Protein AF-A0A923X3V0-F1 (afdb_monomer)

Mean predicted aligned error: 13.87 Å

Radius of gyration: 19.98 Å; Cα contacts (8 Å, |Δi|>4): 399; chains: 1; bounding box: 61×51×49 Å

pLDDT: mean 77.61, std 18.64, range [30.39, 98.75]

Solvent-accessible surface area (backbone atoms only — not comparable to full-atom values): 14339 Å² total; per-residue (Å²): 133,84,79,57,73,58,53,47,63,58,57,52,54,41,53,55,51,43,52,48,19,52,53,33,35,51,29,37,72,73,47,55,73,70,56,26,40,52,46,42,52,52,46,50,55,43,41,72,47,58,49,47,47,51,57,46,46,40,67,72,47,52,48,55,53,40,42,74,70,66,56,56,51,73,70,55,54,54,49,50,56,51,50,54,50,49,53,55,45,40,51,54,52,34,70,77,38,53,82,42,38,69,54,40,34,49,43,17,48,54,53,37,52,51,49,51,43,40,65,69,47,50,55,46,52,37,64,71,64,51,50,72,70,55,47,58,53,48,40,65,59,67,74,64,90,74,87,82,85,76,91,81,88,83,78,76,62,93,55,88,49,79,51,74,47,64,39,80,93,59,41,22,33,40,37,27,27,13,56,66,30,71,49,74,49,62,31,89,41,47,31,40,40,33,26,69,37,47,32,31,39,37,38,35,45,56,94,54,94,82,54,79,59,54,72,43,80,37,37,60,70,37,73,47,81,39,53,54,62,39,32,36,38,38,36,20,31,87,79,9,25,32,32,35,41,34,38,85,82,62,76,85,77,83,80,80,74,83,85,127

Secondary structure (DSSP, 8-state):
-PPPGGGHHHHHHHHHHHHHHHHHHHHHHH--HHHHHHHHHHHHHHIIIIIHHHHHHIIIIIHHHHHHTT---HHHHHHHHHHHHHHHHHHHHHHH-TT-HHHHHHHHHHHHHHHHHIIIIIHHHHHHH--HHHHHHHHHHTTS--PPP-----PPPSSSSEEEEEETTTTEEEEEE-TT-EEEEE-SS-EEEEEEEEEEEEEEE-SSTTSPPEEEEE-TT-EEEEPTT-EEEEEEEEEEEEEEEEESS-SPP-PPPPP-

Sequence (260 aa):
MRRIEALIPYSHDHQHALANAHRLRGAAADAGADELAQVVEQTLAFAAQKLAEHLHHEESILLPQLAALGVVTDDQVDRIAREHLALRTLHVRLAEQPGDRALAATFAAALHDHVRWEERELFQSWQERLTAEQREHIDALTEAPTPGASQVSCQAPVAPGTTGLALGELNATCVTLAPGATQGGSADRDVALVCIAGSGTLELTSTNDADGGSAAELAPGSTHLLAAHAARVVTAADAGLTLVTVHRRRSPMHLAAPST

Foldseek 3Di:
DDFQQLCVVLVVLLVVLLVLLVCLLVCLPDNDQVSLLVSLVVSLVCCQASVVQSLLCCVPPVVVLLVVVVQDDPVNVVVSLVLSVLLVLLSLVCVVPVSNSVSSNVNSVSSNVSSCCCVPPVSVSSVVPDDPVSSVVSSVRSPDDDDDDDDDDDDADPDADKDWDQPQSQSKIKIWGAAFDKDKDFAQAKKKKAWQDAWWKKWWDDPDPPDHIDIDIHDRGDIDIDGHRTIIMITGHRRITIIMIGDPDDDTDDDDDPDD

Structure (mmCIF, N/CA/C/O backbone):
data_AF-A0A923X3V0-F1
#
_entry.id   AF-A0A923X3V0-F1
#
loop_
_atom_site.group_PDB
_atom_site.id
_atom_site.type_symbol
_atom_site.label_atom_id
_atom_site.label_alt_id
_atom_site.label_comp_id
_atom_site.label_asym_id
_atom_site.label_entity_id
_atom_site.label_seq_id
_atom_site.pdbx_PDB_ins_code
_atom_site.Cartn_x
_atom_site.Cartn_y
_atom_site.Cartn_z
_atom_site.occupancy
_atom_site.B_iso_or_equiv
_atom_site.auth_seq_id
_atom_site.auth_comp_id
_atom_site.auth_asym_id
_atom_site.auth_atom_id
_atom_site.pdbx_PDB_model_num
ATOM 1 N N . MET A 1 1 ? 24.948 4.506 -4.815 1.00 56.66 1 MET A N 1
ATOM 2 C CA . MET A 1 1 ? 24.667 4.963 -6.194 1.00 56.66 1 MET A CA 1
ATOM 3 C C . MET A 1 1 ? 23.653 6.097 -6.105 1.00 56.66 1 MET A C 1
ATOM 5 O O . MET A 1 1 ? 22.820 6.034 -5.208 1.00 56.66 1 MET A O 1
ATOM 9 N N . ARG A 1 2 ? 23.750 7.152 -6.924 1.00 74.88 2 ARG A N 1
ATOM 10 C CA . ARG A 1 2 ? 22.754 8.241 -6.923 1.00 74.88 2 ARG A CA 1
ATOM 11 C C . ARG A 1 2 ? 21.470 7.739 -7.596 1.00 74.88 2 ARG A C 1
ATOM 13 O O . ARG A 1 2 ? 21.575 7.001 -8.572 1.00 74.88 2 ARG A O 1
ATOM 20 N N . ARG A 1 3 ? 20.304 8.096 -7.048 1.00 84.56 3 ARG A N 1
ATOM 21 C CA . ARG A 1 3 ? 18.997 7.750 -7.624 1.00 84.56 3 ARG A CA 1
ATOM 22 C C . ARG A 1 3 ? 18.850 8.410 -9.011 1.00 84.56 3 ARG A C 1
ATOM 24 O O . ARG A 1 3 ? 19.292 9.550 -9.151 1.00 84.56 3 ARG A O 1
ATOM 31 N N . ILE A 1 4 ? 18.290 7.712 -10.005 1.00 86.75 4 ILE A N 1
ATOM 32 C CA . ILE A 1 4 ? 17.903 8.305 -11.304 1.00 86.75 4 ILE A CA 1
ATOM 33 C C . ILE A 1 4 ? 16.790 9.334 -11.094 1.00 86.75 4 ILE A C 1
ATOM 35 O O . ILE A 1 4 ? 16.023 9.200 -10.138 1.00 86.75 4 ILE A O 1
ATOM 39 N N . GLU A 1 5 ? 16.715 10.356 -11.944 1.00 87.62 5 GLU A N 1
ATOM 40 C CA . GLU A 1 5 ? 15.902 11.546 -11.670 1.00 87.62 5 GLU A CA 1
ATOM 41 C C . GLU A 1 5 ? 14.411 11.219 -11.547 1.00 87.62 5 GLU A C 1
ATOM 43 O O . GLU A 1 5 ? 13.782 11.652 -10.580 1.00 87.62 5 GLU A O 1
ATOM 48 N N . ALA A 1 6 ? 13.892 10.335 -12.398 1.00 86.44 6 ALA A N 1
ATOM 49 C CA . ALA A 1 6 ? 12.508 9.871 -12.373 1.00 86.44 6 ALA A CA 1
ATOM 50 C C . ALA A 1 6 ? 12.074 9.231 -11.047 1.00 86.44 6 ALA A C 1
ATOM 52 O O . ALA A 1 6 ? 10.898 9.277 -10.700 1.00 86.44 6 ALA A O 1
ATOM 53 N N . LEU A 1 7 ? 13.000 8.627 -10.293 1.00 91.25 7 LEU A N 1
ATOM 54 C CA . LEU A 1 7 ? 12.686 7.955 -9.026 1.00 91.25 7 LEU A CA 1
ATOM 55 C C . LEU A 1 7 ? 12.866 8.870 -7.804 1.00 91.25 7 LEU A C 1
ATOM 57 O O . LEU A 1 7 ? 12.466 8.503 -6.701 1.00 91.25 7 LEU A O 1
ATOM 61 N N . ILE A 1 8 ? 13.464 10.057 -7.968 1.00 91.94 8 ILE A N 1
ATOM 62 C CA . ILE A 1 8 ? 13.680 11.006 -6.864 1.00 91.94 8 ILE A CA 1
ATOM 63 C C . ILE A 1 8 ? 12.355 11.473 -6.233 1.00 91.94 8 ILE A C 1
ATOM 65 O O . ILE A 1 8 ? 12.285 11.460 -5.002 1.00 91.94 8 ILE A O 1
ATOM 69 N N . PRO A 1 9 ? 11.304 11.846 -6.997 1.00 91.12 9 PRO A N 1
ATOM 70 C CA . PRO A 1 9 ? 10.018 12.239 -6.417 1.00 91.12 9 PRO A CA 1
ATOM 71 C C . PRO A 1 9 ? 9.402 11.138 -5.543 1.00 91.12 9 PRO A C 1
ATOM 73 O O . PRO A 1 9 ? 9.041 11.405 -4.400 1.00 91.12 9 PRO A O 1
ATOM 76 N N . TYR A 1 10 ? 9.403 9.890 -6.023 1.00 93.56 10 TYR A N 1
ATOM 77 C CA . TYR A 1 10 ? 8.915 8.728 -5.270 1.00 93.56 10 TYR A CA 1
ATOM 78 C C . TYR A 1 10 ? 9.712 8.526 -3.975 1.00 93.56 10 TYR A C 1
ATOM 80 O O . TYR A 1 10 ? 9.139 8.384 -2.897 1.00 93.56 10 TYR A O 1
ATOM 88 N N . SER A 1 11 ? 11.045 8.638 -4.040 1.00 94.50 11 SER A N 1
ATOM 89 C CA . SER A 1 11 ? 11.893 8.584 -2.845 1.00 94.50 11 SER A CA 1
ATOM 90 C C . SER A 1 11 ? 11.634 9.725 -1.847 1.00 94.50 11 SER A C 1
ATOM 92 O O . SER A 1 11 ? 11.862 9.538 -0.649 1.00 94.50 11 SER A O 1
ATOM 94 N N . HIS A 1 12 ? 11.170 10.902 -2.280 1.00 93.88 12 HIS A N 1
ATOM 95 C CA . HIS A 1 12 ? 10.747 11.965 -1.360 1.00 93.88 12 HIS A CA 1
ATOM 96 C C . HIS A 1 12 ? 9.424 11.617 -0.666 1.00 93.88 12 HIS A C 1
ATOM 98 O O . HIS A 1 12 ? 9.335 11.726 0.561 1.00 93.88 12 HIS A O 1
ATOM 104 N N . ASP A 1 13 ? 8.432 11.122 -1.405 1.00 93.69 13 ASP A N 1
ATOM 105 C CA . ASP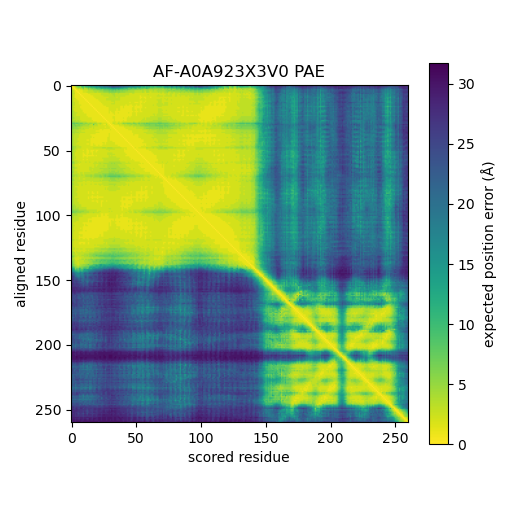 A 1 13 ? 7.164 10.657 -0.828 1.00 93.69 13 ASP A CA 1
ATOM 106 C C . ASP A 1 13 ? 7.389 9.528 0.191 1.00 93.69 13 ASP A C 1
ATOM 108 O O . ASP A 1 13 ? 6.816 9.533 1.288 1.00 93.69 13 ASP A O 1
ATOM 112 N N . HIS A 1 14 ? 8.327 8.624 -0.097 1.00 97.50 14 HIS A N 1
ATOM 113 C CA . HIS A 1 14 ? 8.761 7.559 0.807 1.00 97.50 14 HIS A CA 1
ATOM 114 C C . HIS A 1 14 ? 9.295 8.063 2.148 1.00 97.50 14 HIS A C 1
ATOM 116 O O . HIS A 1 14 ? 9.053 7.444 3.188 1.00 97.50 14 HIS A O 1
ATOM 122 N N . GLN A 1 15 ? 9.989 9.203 2.177 1.00 96.62 15 GLN A N 1
ATOM 123 C CA . GLN A 1 15 ? 10.446 9.790 3.440 1.00 96.62 15 GLN A CA 1
ATOM 124 C C . GLN A 1 15 ? 9.259 10.217 4.310 1.00 96.62 15 GLN A C 1
ATOM 126 O O . GLN A 1 15 ? 9.256 9.963 5.520 1.00 96.62 15 GLN A O 1
ATOM 131 N N . HIS A 1 16 ? 8.224 10.801 3.703 1.00 96.19 16 HIS A N 1
ATOM 132 C CA . HIS A 1 16 ? 6.994 11.165 4.403 1.00 96.19 16 HIS A CA 1
ATOM 133 C C . HIS A 1 16 ? 6.213 9.932 4.873 1.00 96.19 16 HIS A C 1
ATOM 135 O O . HIS A 1 16 ? 5.732 9.908 6.012 1.00 96.19 16 HIS A O 1
ATOM 141 N N . ALA A 1 17 ? 6.132 8.887 4.049 1.00 97.69 17 ALA A N 1
ATOM 142 C CA . ALA A 1 17 ? 5.496 7.624 4.413 1.00 97.69 17 ALA A CA 1
ATOM 143 C C . ALA A 1 17 ? 6.194 6.948 5.607 1.00 97.69 17 ALA A C 1
ATOM 145 O O . ALA A 1 17 ? 5.536 6.581 6.583 1.00 97.69 17 ALA A O 1
ATOM 146 N N . LEU A 1 18 ? 7.531 6.866 5.598 1.00 98.62 18 LEU A N 1
ATOM 147 C CA . LEU A 1 18 ? 8.312 6.304 6.707 1.00 98.62 18 LEU A CA 1
ATOM 148 C C . LEU A 1 18 ? 8.159 7.111 8.001 1.00 98.62 18 LEU A C 1
ATOM 150 O O . LEU A 1 18 ? 8.076 6.521 9.081 1.00 98.62 18 LEU A O 1
ATOM 154 N N . ALA A 1 19 ? 8.101 8.442 7.913 1.00 98.31 19 ALA A N 1
ATOM 155 C CA . ALA A 1 19 ? 7.869 9.293 9.077 1.00 98.31 19 ALA A CA 1
ATOM 156 C C . ALA A 1 19 ? 6.486 9.034 9.702 1.00 98.31 19 ALA A C 1
ATOM 158 O O . ALA A 1 19 ? 6.382 8.893 10.923 1.00 98.31 19 ALA A O 1
ATOM 159 N N . ASN A 1 20 ? 5.435 8.911 8.883 1.00 98.25 20 ASN A N 1
ATOM 160 C CA . ASN A 1 20 ? 4.091 8.566 9.358 1.00 98.25 20 ASN A CA 1
ATOM 161 C C . ASN A 1 20 ? 4.044 7.159 9.967 1.00 98.25 20 ASN A C 1
ATOM 163 O O . ASN A 1 20 ? 3.549 6.997 11.082 1.00 98.25 20 ASN A O 1
ATOM 167 N N . ALA A 1 21 ? 4.633 6.162 9.299 1.00 98.56 21 ALA A N 1
ATOM 168 C CA . ALA A 1 21 ? 4.724 4.798 9.817 1.00 98.56 21 ALA A CA 1
ATOM 169 C C . ALA A 1 21 ? 5.433 4.747 11.182 1.00 98.56 21 ALA A C 1
ATOM 171 O O . ALA A 1 21 ? 4.970 4.079 12.106 1.00 98.56 21 ALA A O 1
ATOM 172 N N . HIS A 1 22 ? 6.533 5.488 11.347 1.00 98.50 22 HIS A N 1
ATOM 173 C CA . HIS A 1 22 ? 7.258 5.547 12.616 1.00 98.50 22 HIS A CA 1
ATOM 174 C C . HIS A 1 22 ? 6.415 6.163 13.741 1.00 98.50 22 HIS A C 1
ATOM 176 O O . HIS A 1 22 ? 6.329 5.587 14.827 1.00 98.50 22 HIS A O 1
ATOM 182 N N . ARG A 1 23 ? 5.753 7.296 13.470 1.00 98.50 23 ARG A N 1
ATOM 183 C CA . ARG A 1 23 ? 4.877 7.974 14.439 1.00 98.50 23 ARG A CA 1
ATOM 184 C C . ARG A 1 23 ? 3.706 7.089 14.858 1.00 98.50 23 ARG A C 1
ATOM 186 O O . ARG A 1 23 ? 3.468 6.935 16.053 1.00 98.50 23 ARG A O 1
ATOM 193 N N . LEU A 1 24 ? 3.024 6.467 13.895 1.00 98.69 24 LEU A N 1
ATOM 194 C CA . LEU A 1 24 ? 1.900 5.573 14.170 1.00 98.69 24 LEU A CA 1
ATOM 195 C C . LEU A 1 24 ? 2.337 4.345 14.975 1.00 98.69 24 LEU A C 1
ATOM 197 O O . LEU A 1 24 ? 1.662 3.979 15.934 1.00 98.69 24 LEU A O 1
ATOM 201 N N . ARG A 1 25 ? 3.489 3.743 14.644 1.00 98.38 25 ARG A N 1
ATOM 202 C CA . ARG A 1 25 ? 4.039 2.611 15.407 1.00 98.38 25 ARG A CA 1
ATOM 203 C C . ARG A 1 25 ? 4.319 2.990 16.863 1.00 98.38 25 ARG A C 1
ATOM 205 O O . ARG A 1 25 ? 3.979 2.218 17.754 1.00 98.38 25 ARG A O 1
ATOM 212 N N . GLY A 1 26 ? 4.923 4.156 17.101 1.00 98.19 26 GLY A N 1
ATOM 213 C CA . GLY A 1 26 ? 5.185 4.651 18.456 1.00 98.19 26 GLY A CA 1
ATOM 214 C C . GLY A 1 26 ? 3.896 4.877 19.248 1.00 98.19 26 GLY A C 1
ATOM 215 O O . GLY A 1 26 ? 3.775 4.407 20.378 1.00 98.19 26 GLY A O 1
ATOM 216 N N . ALA A 1 27 ? 2.899 5.514 18.628 1.00 98.25 27 ALA A N 1
ATOM 217 C CA . ALA A 1 27 ? 1.613 5.758 19.272 1.00 98.25 27 ALA A CA 1
ATOM 218 C C . ALA A 1 27 ? 0.853 4.459 19.589 1.00 98.25 27 ALA A C 1
ATOM 220 O O . ALA A 1 27 ? 0.303 4.301 20.680 1.00 98.25 27 ALA A O 1
ATOM 221 N N . ALA A 1 28 ? 0.864 3.497 18.663 1.00 98.06 28 ALA A N 1
ATOM 222 C CA . ALA A 1 28 ? 0.236 2.195 18.862 1.00 98.06 28 ALA A CA 1
ATOM 223 C C . ALA A 1 28 ? 0.839 1.430 20.052 1.00 98.06 28 ALA A C 1
ATOM 225 O O . ALA A 1 28 ? 0.088 0.792 20.792 1.00 98.06 28 ALA A O 1
ATOM 226 N N . ALA A 1 29 ? 2.158 1.534 20.256 1.00 97.75 29 ALA A N 1
ATOM 227 C CA . ALA A 1 29 ? 2.863 0.867 21.346 1.00 97.75 29 ALA A CA 1
ATOM 228 C C . ALA A 1 29 ? 2.496 1.444 22.722 1.00 97.75 29 ALA A C 1
ATOM 230 O O . ALA A 1 29 ? 1.972 0.711 23.556 1.00 97.75 29 ALA A O 1
ATOM 231 N N . ASP A 1 30 ? 2.713 2.748 22.930 1.00 95.44 30 ASP A N 1
ATOM 232 C CA . ASP A 1 30 ? 2.796 3.297 24.295 1.00 95.44 30 ASP A CA 1
ATOM 233 C C . ASP A 1 30 ? 1.980 4.582 24.539 1.00 95.44 30 ASP A C 1
ATOM 235 O O . ASP A 1 30 ? 1.871 5.022 25.684 1.00 95.44 30 ASP A O 1
ATOM 239 N N . ALA A 1 31 ? 1.389 5.205 23.510 1.00 95.38 31 ALA A N 1
ATOM 240 C CA . ALA A 1 31 ? 0.667 6.473 23.691 1.00 95.38 31 ALA A CA 1
ATOM 241 C C . ALA A 1 31 ? -0.626 6.315 24.504 1.00 95.38 31 ALA A C 1
ATOM 243 O O . ALA A 1 31 ? -1.212 5.235 24.554 1.00 95.38 31 ALA A O 1
ATOM 244 N N . GLY A 1 32 ? -1.134 7.409 25.079 1.00 96.81 32 GLY A N 1
ATOM 245 C CA . GLY A 1 32 ? -2.488 7.458 25.650 1.00 96.81 32 GLY A CA 1
ATOM 246 C C . GLY A 1 32 ? -3.588 7.297 24.587 1.00 96.81 32 GLY A C 1
ATOM 247 O O . GLY A 1 32 ? -3.316 7.341 23.391 1.00 96.81 32 GLY A O 1
ATOM 248 N N . ALA A 1 33 ? -4.846 7.108 25.004 1.00 95.50 33 ALA A N 1
ATOM 249 C CA . ALA A 1 33 ? -5.967 6.931 24.069 1.00 95.50 33 ALA A CA 1
ATOM 250 C C . ALA A 1 33 ? -6.195 8.162 23.169 1.00 95.50 33 ALA A C 1
ATOM 252 O O . ALA A 1 33 ? -6.340 8.009 21.959 1.00 95.50 33 ALA A O 1
ATOM 253 N N . ASP A 1 34 ? -6.155 9.368 23.744 1.00 95.56 34 ASP A N 1
ATOM 254 C CA . ASP A 1 34 ? -6.360 10.619 23.001 1.00 95.56 34 ASP A CA 1
ATOM 255 C C . ASP A 1 34 ? -5.225 10.881 21.998 1.00 95.56 34 ASP A C 1
ATOM 257 O O . ASP A 1 34 ? -5.465 11.261 20.853 1.00 95.56 34 ASP A O 1
ATOM 261 N N . GLU A 1 35 ? -3.980 10.619 22.404 1.00 97.25 35 GLU A N 1
ATOM 262 C CA . GLU A 1 35 ? -2.809 10.752 21.533 1.00 97.25 35 GLU A CA 1
ATOM 263 C C . GLU A 1 35 ? -2.838 9.721 20.395 1.00 97.25 35 GLU A C 1
ATOM 265 O O . GLU A 1 35 ? -2.580 10.074 19.243 1.00 97.25 35 GLU A O 1
ATOM 270 N N . LEU A 1 36 ? -3.209 8.466 20.681 1.00 97.81 36 LEU A N 1
ATOM 271 C CA . LEU A 1 36 ? -3.397 7.448 19.647 1.00 97.81 36 LEU A CA 1
ATOM 272 C C . LEU A 1 36 ? -4.447 7.891 18.626 1.00 97.81 36 LEU A C 1
ATOM 274 O O . LEU A 1 36 ? -4.178 7.835 17.428 1.00 97.81 36 LEU A O 1
ATOM 278 N N . ALA A 1 37 ? -5.611 8.354 19.090 1.00 96.19 37 ALA A N 1
ATOM 279 C CA . ALA A 1 37 ? -6.686 8.809 18.214 1.00 96.19 37 ALA A CA 1
ATOM 280 C C . ALA A 1 37 ? -6.217 9.950 17.298 1.00 96.19 37 ALA A C 1
ATOM 282 O O . ALA A 1 37 ? -6.444 9.901 16.089 1.00 96.19 37 ALA A O 1
ATOM 283 N N . GLN A 1 38 ? -5.481 10.922 17.844 1.00 97.56 38 GLN A N 1
ATOM 284 C CA . GLN A 1 38 ? -4.925 12.031 17.071 1.00 97.56 38 GLN A CA 1
ATOM 285 C C . GLN A 1 38 ? -3.906 11.562 16.016 1.00 97.56 38 GLN A C 1
ATOM 287 O O . GLN A 1 38 ? -3.916 12.036 14.878 1.00 97.56 38 GLN A O 1
ATOM 292 N N . VAL A 1 39 ? -3.007 10.640 16.370 1.00 98.50 39 VAL A N 1
ATOM 293 C CA . VAL A 1 39 ? -2.000 10.115 15.432 1.00 98.50 39 VAL A CA 1
ATOM 294 C C . VAL A 1 39 ? -2.649 9.258 14.344 1.00 98.50 39 VAL A C 1
ATOM 296 O O . VAL A 1 39 ? -2.237 9.336 13.182 1.00 98.50 39 VAL A O 1
ATOM 299 N N . VAL A 1 40 ? -3.675 8.476 14.684 1.00 98.31 40 VAL A N 1
ATOM 300 C CA . VAL A 1 40 ? -4.460 7.704 13.713 1.00 98.31 40 VAL A CA 1
ATOM 301 C C . VAL A 1 40 ? -5.177 8.638 12.744 1.00 98.31 40 VAL A C 1
ATOM 303 O O . VAL A 1 40 ? -5.019 8.465 11.539 1.00 98.31 40 VAL A O 1
ATOM 306 N N . GLU A 1 41 ? -5.870 9.670 13.229 1.00 96.81 41 GLU A N 1
ATOM 307 C CA . GLU A 1 41 ? -6.546 10.664 12.382 1.00 96.81 41 GLU A CA 1
ATOM 308 C C . GLU A 1 41 ? -5.576 11.307 11.378 1.00 96.81 41 GLU A C 1
ATOM 310 O O . GLU A 1 41 ? -5.830 11.327 10.173 1.00 96.81 41 GLU A O 1
ATOM 315 N N . GLN A 1 42 ? -4.414 11.764 11.854 1.00 97.50 42 GLN A N 1
ATOM 316 C CA . GLN A 1 42 ? -3.386 12.359 10.996 1.00 97.50 42 GLN A CA 1
ATOM 317 C C . GLN A 1 42 ? -2.831 11.363 9.974 1.00 97.50 42 GLN A C 1
ATOM 319 O O . GLN A 1 42 ? -2.581 11.732 8.824 1.00 97.50 42 GLN A O 1
ATOM 324 N N . THR A 1 43 ? -2.654 10.102 10.371 1.00 97.75 43 THR A N 1
ATOM 325 C CA . THR A 1 43 ? -2.173 9.055 9.464 1.00 97.75 43 THR A CA 1
ATOM 326 C C . THR A 1 43 ? -3.211 8.727 8.396 1.00 97.75 43 THR A C 1
ATOM 328 O O . THR A 1 43 ? -2.852 8.573 7.231 1.00 97.75 43 THR A O 1
ATOM 331 N N . LEU A 1 44 ? -4.495 8.666 8.756 1.00 91.38 44 LEU A N 1
ATOM 332 C CA . LEU A 1 44 ? -5.588 8.455 7.809 1.00 91.38 44 LEU A CA 1
ATOM 333 C C . LEU A 1 44 ? -5.704 9.627 6.829 1.00 91.38 44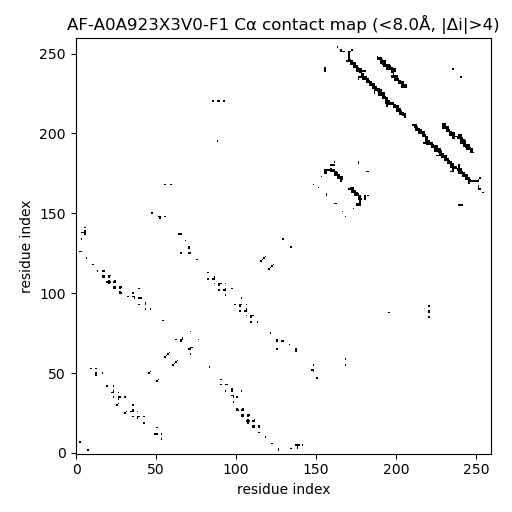 LEU A C 1
ATOM 335 O O . LEU A 1 44 ? -5.850 9.387 5.634 1.00 91.38 44 LEU A O 1
ATOM 339 N N . ALA A 1 45 ? -5.560 10.870 7.295 1.00 89.50 45 ALA A N 1
ATOM 340 C CA . ALA A 1 45 ? -5.550 12.050 6.429 1.00 89.50 45 ALA A CA 1
ATOM 341 C C . ALA A 1 45 ? -4.368 12.036 5.441 1.00 89.50 45 ALA A C 1
ATOM 343 O O . ALA A 1 45 ? -4.555 12.260 4.244 1.00 89.50 45 ALA A O 1
ATOM 344 N N . PHE A 1 46 ? -3.161 11.707 5.918 1.00 94.88 46 PHE A N 1
ATOM 345 C CA . PHE A 1 46 ? -1.993 11.506 5.055 1.00 94.88 46 PHE A CA 1
ATOM 346 C C . PHE A 1 46 ? -2.235 10.390 4.031 1.00 94.88 46 PHE A C 1
ATOM 348 O O . PHE A 1 46 ? -1.965 10.574 2.843 1.00 94.88 46 PHE A O 1
ATOM 355 N N . ALA A 1 47 ? -2.766 9.251 4.479 1.00 86.44 47 ALA A N 1
ATOM 356 C CA . ALA A 1 47 ? -3.003 8.096 3.627 1.00 86.44 47 ALA A CA 1
ATOM 357 C C . ALA A 1 47 ? -4.046 8.388 2.537 1.00 86.44 47 ALA A C 1
ATOM 359 O O . ALA A 1 47 ? -3.851 8.019 1.381 1.00 86.44 47 ALA A O 1
ATOM 360 N N . ALA A 1 48 ? -5.119 9.096 2.895 1.00 80.88 48 ALA A N 1
ATOM 361 C CA . ALA A 1 48 ? -6.211 9.449 1.996 1.00 80.88 48 ALA A CA 1
ATOM 362 C C . ALA A 1 48 ? -5.793 10.407 0.871 1.00 80.88 48 ALA A C 1
ATOM 364 O O . ALA A 1 48 ? -6.430 10.419 -0.178 1.00 80.88 48 ALA A O 1
ATOM 365 N N . GLN A 1 49 ? -4.744 11.202 1.090 1.00 83.12 49 GLN A N 1
ATOM 366 C CA . GLN A 1 49 ? -4.257 12.176 0.117 1.00 83.12 49 GLN A CA 1
ATOM 367 C C . GLN A 1 49 ? -2.939 11.726 -0.504 1.00 83.12 49 GLN A C 1
ATOM 369 O O . GLN A 1 49 ? -2.897 11.314 -1.658 1.00 83.12 49 GLN A O 1
ATOM 374 N N . LYS A 1 50 ? -1.854 11.798 0.268 1.00 86.62 50 LYS A N 1
ATOM 375 C CA . LYS A 1 50 ? -0.493 11.694 -0.257 1.00 86.62 50 LYS A CA 1
ATOM 376 C C . LYS A 1 50 ? -0.094 10.265 -0.576 1.00 86.62 50 LYS A C 1
ATOM 378 O O . LYS A 1 50 ? 0.464 10.030 -1.638 1.00 86.62 50 LYS A O 1
ATOM 383 N N . LEU A 1 51 ? -0.423 9.312 0.297 1.00 89.31 51 LEU A N 1
ATOM 384 C CA . LEU A 1 51 ? -0.153 7.906 -0.008 1.00 89.31 51 LEU A CA 1
ATOM 385 C C . LEU A 1 51 ? -1.011 7.435 -1.187 1.00 89.31 51 LEU A C 1
ATOM 387 O O . LEU A 1 51 ? -0.496 6.788 -2.085 1.00 89.31 51 LEU A O 1
ATOM 391 N N . ALA A 1 52 ? -2.300 7.782 -1.219 1.00 81.56 52 ALA A N 1
ATOM 392 C CA . ALA A 1 52 ? -3.177 7.411 -2.328 1.00 81.56 52 ALA A CA 1
ATOM 393 C C . ALA A 1 52 ? -2.688 7.958 -3.684 1.00 81.56 52 ALA A C 1
ATOM 395 O O . ALA A 1 52 ? -2.647 7.202 -4.652 1.00 81.56 52 ALA A O 1
ATOM 396 N N . GLU A 1 53 ? -2.284 9.233 -3.737 1.00 81.69 53 GLU A N 1
ATOM 397 C CA . GLU A 1 53 ? -1.681 9.877 -4.916 1.00 81.69 53 GLU A CA 1
ATOM 398 C C . GLU A 1 53 ? -0.401 9.153 -5.358 1.00 81.69 53 GLU A C 1
ATOM 400 O O . GLU A 1 53 ? -0.247 8.817 -6.531 1.00 81.69 53 GLU A O 1
ATOM 405 N N . HIS A 1 54 ? 0.476 8.846 -4.404 1.00 88.06 54 HIS A N 1
ATOM 406 C CA . HIS A 1 54 ? 1.732 8.148 -4.647 1.00 88.06 54 HIS A CA 1
ATOM 407 C C . HIS A 1 54 ? 1.523 6.752 -5.257 1.00 88.06 54 HIS A C 1
ATOM 409 O O . HIS A 1 54 ? 2.004 6.486 -6.358 1.00 88.06 54 HIS A O 1
ATOM 415 N N . LEU A 1 55 ? 0.719 5.899 -4.607 1.00 86.00 55 LEU A N 1
ATOM 416 C CA . LEU A 1 55 ? 0.428 4.548 -5.106 1.00 86.00 55 LEU A CA 1
ATOM 417 C C . LEU A 1 55 ? -0.238 4.595 -6.490 1.00 86.00 55 LEU A C 1
ATOM 419 O O . LEU A 1 55 ? 0.018 3.748 -7.343 1.00 86.00 55 LEU A O 1
ATOM 423 N N . HIS A 1 56 ? -1.096 5.594 -6.729 1.00 81.75 56 HIS A N 1
ATOM 424 C CA . HIS A 1 56 ? -1.722 5.792 -8.033 1.00 81.75 56 HIS A CA 1
ATOM 425 C C . HIS A 1 56 ? -0.695 6.146 -9.114 1.00 81.75 56 HIS A C 1
ATOM 427 O O . HIS A 1 56 ? -0.755 5.586 -10.209 1.00 81.75 56 HIS A O 1
ATOM 433 N N . HIS A 1 57 ? 0.251 7.046 -8.835 1.00 80.25 57 HIS A N 1
ATOM 434 C CA . HIS A 1 57 ? 1.318 7.377 -9.782 1.00 80.25 57 HIS A CA 1
ATOM 435 C C . HIS A 1 57 ? 2.188 6.163 -10.108 1.00 80.25 57 HIS A C 1
ATOM 437 O O . HIS A 1 57 ? 2.516 5.937 -11.276 1.00 80.25 57 HIS A O 1
ATOM 443 N N . GLU A 1 58 ? 2.506 5.333 -9.120 1.00 84.38 58 GLU A N 1
ATOM 444 C 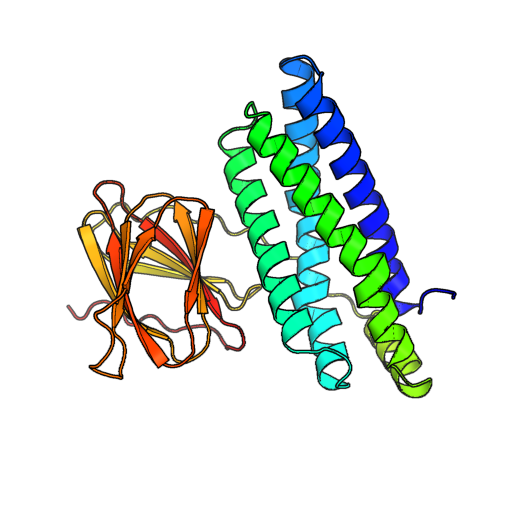CA . GLU A 1 58 ? 3.264 4.110 -9.369 1.00 84.38 58 GLU A CA 1
ATOM 445 C C . GLU A 1 58 ? 2.509 3.143 -10.280 1.00 84.38 58 GLU A C 1
ATOM 447 O O . GLU A 1 58 ? 3.050 2.680 -11.287 1.00 84.38 58 GLU A O 1
ATOM 452 N N . GLU A 1 59 ? 1.239 2.887 -9.970 1.00 82.06 59 GLU A N 1
ATOM 453 C CA . GLU A 1 59 ? 0.388 1.936 -10.691 1.00 82.06 59 GLU A CA 1
ATOM 454 C C . GLU A 1 59 ? 0.031 2.390 -12.111 1.00 82.06 59 GLU A C 1
ATOM 456 O O . GLU A 1 59 ? -0.038 1.563 -13.023 1.00 82.06 59 GLU A O 1
ATOM 461 N N . SER A 1 60 ? -0.213 3.687 -12.309 1.00 75.19 60 SER A N 1
ATOM 462 C CA . SER A 1 60 ? -0.735 4.222 -13.573 1.00 75.19 60 SER A CA 1
ATOM 463 C C . SER A 1 60 ? 0.335 4.809 -14.495 1.00 75.19 60 SER A C 1
ATOM 465 O O . SER A 1 60 ? 0.103 4.894 -15.703 1.00 75.19 60 SER A O 1
ATOM 467 N N . ILE A 1 61 ? 1.506 5.176 -13.962 1.00 73.94 61 ILE A N 1
ATOM 468 C CA . ILE A 1 61 ? 2.556 5.877 -14.713 1.00 73.94 61 ILE A CA 1
ATOM 469 C C . ILE A 1 61 ? 3.865 5.094 -14.666 1.00 73.94 61 ILE A C 1
ATOM 471 O O . ILE A 1 61 ? 4.330 4.619 -15.706 1.00 73.94 61 ILE A O 1
ATOM 475 N N . LEU A 1 62 ? 4.459 4.940 -13.480 1.00 83.06 62 LEU A N 1
ATOM 476 C CA . LEU A 1 62 ? 5.828 4.436 -13.345 1.00 83.06 62 LEU A CA 1
ATOM 477 C C . LEU A 1 62 ? 5.950 2.973 -13.778 1.00 83.06 62 LEU A C 1
ATOM 479 O O . LEU A 1 62 ? 6.780 2.631 -14.626 1.00 83.06 62 LEU A O 1
ATOM 483 N N . LEU A 1 63 ? 5.107 2.103 -13.219 1.00 81.75 63 LEU A N 1
ATOM 484 C CA . LEU A 1 63 ? 5.159 0.668 -13.481 1.00 81.75 63 LEU A CA 1
ATOM 485 C C . LEU A 1 63 ? 4.847 0.317 -14.936 1.00 81.75 63 LEU A C 1
ATOM 487 O O . LEU A 1 63 ? 5.610 -0.467 -15.503 1.00 81.75 63 LEU A O 1
ATOM 491 N N . PRO A 1 64 ? 3.812 0.885 -15.590 1.00 77.00 64 PRO A N 1
ATOM 492 C CA . PRO A 1 64 ? 3.568 0.633 -17.008 1.00 77.00 64 PRO A CA 1
ATOM 493 C C . PRO A 1 64 ? 4.754 1.001 -17.903 1.00 77.00 64 PRO A C 1
ATOM 495 O O . PRO A 1 64 ? 5.086 0.244 -18.816 1.00 77.00 64 PRO A O 1
ATOM 498 N N . GLN A 1 65 ? 5.420 2.127 -17.631 1.00 78.62 65 GLN A N 1
ATOM 499 C CA . GLN A 1 65 ? 6.578 2.568 -18.414 1.00 78.62 65 GLN A CA 1
ATOM 500 C C . GLN A 1 65 ? 7.772 1.632 -18.228 1.00 78.62 65 GLN A C 1
ATOM 502 O O . GLN A 1 65 ? 8.352 1.154 -19.204 1.00 78.62 65 GLN A O 1
ATOM 507 N N . LEU A 1 66 ? 8.106 1.294 -16.983 1.00 83.06 66 LEU A N 1
ATOM 508 C CA . LEU A 1 66 ? 9.184 0.351 -16.686 1.00 83.06 66 LEU A CA 1
ATOM 509 C C . LEU A 1 66 ? 8.885 -1.053 -17.240 1.00 83.06 66 LEU A C 1
ATOM 511 O O . LEU A 1 66 ? 9.785 -1.739 -17.733 1.00 83.06 66 LEU A O 1
ATOM 515 N N . ALA A 1 67 ? 7.624 -1.487 -17.204 1.00 79.50 67 ALA A N 1
ATOM 516 C CA . ALA A 1 67 ? 7.199 -2.758 -17.781 1.00 79.50 67 ALA A CA 1
ATOM 517 C C . ALA A 1 67 ? 7.347 -2.763 -19.311 1.00 79.50 67 ALA A C 1
ATOM 519 O O . ALA A 1 67 ? 7.832 -3.747 -19.867 1.00 79.50 67 ALA A O 1
ATOM 520 N N . ALA A 1 68 ? 7.011 -1.660 -19.991 1.00 74.75 68 ALA A N 1
ATOM 521 C CA . ALA A 1 68 ? 7.206 -1.514 -21.437 1.00 74.75 68 ALA A CA 1
ATOM 522 C C . ALA A 1 68 ? 8.688 -1.587 -21.848 1.00 74.75 68 ALA A C 1
ATOM 524 O O . ALA A 1 68 ? 9.006 -2.035 -22.949 1.00 74.75 68 ALA A O 1
ATOM 525 N N . LEU A 1 69 ? 9.594 -1.205 -20.946 1.00 81.50 69 LEU A N 1
ATOM 526 C CA . LEU A 1 69 ? 11.044 -1.314 -21.123 1.00 81.50 69 LEU A CA 1
ATOM 527 C C . LEU A 1 69 ? 11.607 -2.695 -20.746 1.00 81.50 69 LEU A C 1
ATOM 529 O O . LEU A 1 69 ? 12.810 -2.919 -20.875 1.00 81.50 69 LEU A O 1
ATOM 533 N N . GLY A 1 70 ? 10.760 -3.620 -20.282 1.00 80.56 70 GLY A N 1
ATOM 534 C CA . GLY A 1 70 ? 11.150 -4.982 -19.916 1.00 80.56 70 GLY A CA 1
ATOM 535 C C . GLY A 1 70 ? 11.975 -5.080 -18.630 1.00 80.56 70 GLY A C 1
ATOM 536 O O . GLY A 1 70 ? 12.639 -6.092 -18.415 1.00 80.56 70 GLY A O 1
ATOM 537 N N . VAL A 1 71 ? 11.963 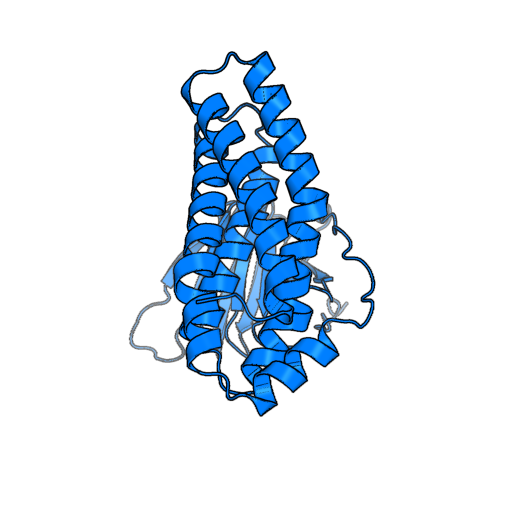-4.047 -17.776 1.00 86.94 71 VAL A N 1
ATOM 538 C CA . VAL A 1 71 ? 12.776 -4.015 -16.544 1.00 86.94 71 VAL A CA 1
ATOM 539 C C . VAL A 1 71 ? 12.003 -4.391 -15.280 1.00 86.94 71 VAL A C 1
ATOM 541 O O . VAL A 1 71 ? 12.607 -4.439 -14.209 1.00 86.94 71 VAL A O 1
ATOM 544 N N . VAL A 1 72 ? 10.701 -4.669 -15.378 1.00 85.19 72 VAL A N 1
ATOM 545 C CA . VAL A 1 72 ? 9.849 -5.124 -14.263 1.00 85.19 72 VAL A CA 1
ATOM 546 C C . VAL A 1 72 ? 9.561 -6.613 -14.424 1.00 85.19 72 VAL A C 1
ATOM 548 O O . VAL A 1 72 ? 9.242 -7.063 -15.522 1.00 85.19 72 VAL A O 1
ATOM 551 N N . THR A 1 73 ? 9.671 -7.381 -13.340 1.00 83.75 73 THR A N 1
ATOM 552 C CA . THR A 1 73 ? 9.325 -8.813 -13.333 1.00 83.75 73 THR A CA 1
ATOM 553 C C . THR A 1 73 ? 7.894 -9.036 -12.846 1.00 83.75 73 THR A C 1
ATOM 555 O O . THR A 1 73 ? 7.372 -8.233 -12.074 1.00 83.75 73 THR A O 1
ATOM 558 N N . ASP A 1 74 ? 7.268 -10.151 -13.233 1.00 77.75 74 ASP A N 1
ATOM 559 C CA . ASP A 1 74 ? 5.907 -10.482 -12.778 1.00 77.75 74 ASP A CA 1
ATOM 560 C C . ASP A 1 74 ? 5.818 -10.575 -11.240 1.00 77.75 74 ASP A C 1
ATOM 562 O O . ASP A 1 74 ? 4.895 -10.018 -10.652 1.00 77.75 74 ASP A O 1
ATOM 566 N N . ASP A 1 75 ? 6.832 -11.147 -10.577 1.00 81.00 75 ASP A N 1
ATOM 567 C CA . ASP A 1 75 ? 6.913 -11.203 -9.106 1.00 81.00 75 ASP A CA 1
ATOM 568 C C . ASP A 1 75 ? 6.929 -9.811 -8.449 1.00 81.00 75 ASP A C 1
ATOM 570 O O . ASP A 1 75 ? 6.366 -9.617 -7.369 1.00 81.00 75 ASP A O 1
ATOM 574 N N . GLN A 1 76 ? 7.583 -8.829 -9.086 1.00 84.75 76 GLN A N 1
ATOM 575 C CA . GLN A 1 76 ? 7.606 -7.448 -8.598 1.00 84.75 76 GLN A CA 1
ATOM 576 C C . GLN A 1 76 ? 6.220 -6.821 -8.719 1.00 84.75 76 GLN A C 1
ATOM 578 O O . GLN A 1 76 ? 5.741 -6.233 -7.752 1.00 84.75 76 GLN A O 1
ATOM 583 N N . VAL A 1 77 ? 5.553 -7.002 -9.862 1.00 78.81 77 VAL A N 1
ATOM 584 C CA . VAL A 1 77 ? 4.177 -6.525 -10.069 1.00 78.81 77 VAL A CA 1
ATOM 585 C C . VAL A 1 77 ? 3.231 -7.134 -9.034 1.00 78.81 77 VAL A C 1
ATOM 587 O O . VAL A 1 77 ? 2.436 -6.416 -8.431 1.00 78.81 77 VAL A O 1
ATOM 590 N N . ASP A 1 78 ? 3.337 -8.439 -8.786 1.00 76.50 78 ASP A N 1
ATOM 591 C CA . ASP A 1 78 ? 2.458 -9.140 -7.847 1.00 76.50 78 ASP A CA 1
ATOM 592 C C . ASP A 1 78 ? 2.680 -8.721 -6.403 1.00 76.50 78 ASP A C 1
ATOM 594 O O . ASP A 1 78 ? 1.725 -8.578 -5.632 1.00 76.50 78 ASP A O 1
ATOM 598 N N . ARG A 1 79 ? 3.936 -8.483 -6.026 1.00 89.62 79 ARG A N 1
ATOM 599 C CA . ARG A 1 79 ? 4.259 -7.964 -4.703 1.00 89.62 79 ARG A CA 1
ATOM 600 C C . ARG A 1 79 ? 3.699 -6.562 -4.490 1.00 89.62 79 ARG A C 1
ATOM 602 O O . ARG A 1 79 ? 3.021 -6.367 -3.484 1.00 89.62 79 ARG A O 1
ATOM 609 N N . ILE A 1 80 ? 3.927 -5.645 -5.428 1.00 85.06 80 ILE A N 1
ATOM 610 C CA . ILE A 1 80 ? 3.419 -4.265 -5.365 1.00 85.06 80 ILE A CA 1
ATOM 611 C C . ILE A 1 80 ? 1.898 -4.277 -5.253 1.00 85.06 80 ILE A C 1
ATOM 613 O O . ILE A 1 80 ? 1.345 -3.744 -4.295 1.00 85.06 80 ILE A O 1
ATOM 617 N N . ALA A 1 81 ? 1.213 -4.964 -6.173 1.00 81.00 81 ALA A N 1
ATOM 618 C CA . ALA A 1 81 ? -0.246 -5.009 -6.190 1.00 81.00 81 ALA A CA 1
ATOM 619 C C . ALA A 1 81 ? -0.818 -5.537 -4.864 1.00 81.00 81 ALA A C 1
ATOM 621 O O . ALA A 1 81 ? -1.778 -4.981 -4.327 1.00 81.00 81 ALA A O 1
ATOM 622 N N . ARG A 1 82 ? -0.205 -6.586 -4.302 1.00 86.31 82 ARG A N 1
ATOM 623 C CA . ARG A 1 82 ? -0.595 -7.151 -3.005 1.00 86.31 82 ARG A CA 1
ATOM 624 C C . ARG A 1 82 ? -0.346 -6.181 -1.848 1.00 86.31 82 ARG A C 1
ATOM 626 O O . ARG A 1 82 ? -1.210 -6.051 -0.984 1.00 86.31 82 ARG A O 1
ATOM 633 N N . GLU A 1 83 ? 0.811 -5.528 -1.800 1.00 92.88 83 GLU A N 1
ATOM 634 C CA . GLU A 1 83 ? 1.162 -4.588 -0.727 1.00 92.88 83 GLU A CA 1
ATOM 635 C C . GLU A 1 83 ? 0.297 -3.322 -0.777 1.00 92.88 83 GLU A C 1
ATOM 637 O O . GLU A 1 83 ? -0.279 -2.938 0.243 1.00 92.88 83 GLU A O 1
ATOM 642 N N . HIS A 1 84 ? 0.090 -2.738 -1.959 1.00 92.44 84 HIS A N 1
ATOM 643 C CA . HIS A 1 84 ? -0.760 -1.558 -2.144 1.00 92.44 84 HIS A CA 1
ATOM 644 C C . HIS A 1 84 ? -2.203 -1.837 -1.733 1.00 92.44 84 HIS A C 1
ATOM 646 O O . HIS A 1 84 ? -2.860 -1.035 -1.063 1.00 92.44 84 HIS A O 1
ATOM 652 N N . LEU A 1 85 ? -2.714 -3.005 -2.115 1.00 82.75 85 LEU A N 1
ATOM 653 C CA . LEU A 1 85 ? -4.052 -3.425 -1.746 1.00 82.75 85 LEU A CA 1
ATOM 654 C C . LEU A 1 85 ? -4.190 -3.668 -0.239 1.00 82.75 85 LEU A C 1
ATOM 656 O O . LEU A 1 85 ? -5.195 -3.271 0.359 1.00 82.75 85 LEU A O 1
ATOM 660 N N . ALA A 1 86 ? -3.176 -4.268 0.389 1.00 84.00 86 ALA A N 1
ATOM 661 C CA . ALA A 1 86 ? -3.137 -4.438 1.836 1.00 84.00 86 ALA A CA 1
ATOM 662 C C . ALA A 1 86 ? -3.150 -3.081 2.556 1.00 84.00 86 ALA A C 1
ATOM 664 O O . ALA A 1 86 ? -3.923 -2.905 3.497 1.00 84.00 86 ALA A O 1
ATOM 665 N N . LEU A 1 87 ? -2.378 -2.096 2.084 1.00 91.44 87 LEU A N 1
ATOM 666 C CA . LEU A 1 87 ? -2.369 -0.737 2.639 1.00 91.44 87 LEU A CA 1
ATOM 667 C C . LEU A 1 87 ? -3.737 -0.060 2.536 1.00 91.44 87 LEU A C 1
ATOM 669 O O . LEU A 1 87 ? -4.236 0.470 3.530 1.00 91.44 87 LEU A O 1
ATOM 673 N N . ARG A 1 88 ? -4.386 -0.132 1.368 1.00 87.88 88 ARG A N 1
ATOM 674 C CA . ARG A 1 88 ? -5.742 0.413 1.165 1.00 87.88 88 ARG A CA 1
ATOM 675 C C . ARG A 1 88 ? -6.772 -0.269 2.066 1.00 87.88 88 ARG A C 1
ATOM 677 O O . ARG A 1 88 ? -7.618 0.396 2.656 1.00 87.88 88 ARG A O 1
ATOM 684 N N . THR A 1 89 ? -6.666 -1.583 2.230 1.00 81.50 89 THR A N 1
ATOM 685 C CA . THR A 1 89 ? -7.548 -2.366 3.106 1.00 81.50 89 THR A CA 1
ATOM 686 C C . THR A 1 89 ? -7.353 -1.998 4.577 1.00 81.50 89 THR A C 1
ATOM 688 O O . THR A 1 89 ? -8.322 -1.771 5.302 1.00 81.50 89 THR A O 1
ATOM 691 N N . LEU A 1 90 ? -6.101 -1.907 5.030 1.00 87.81 90 LEU A N 1
ATOM 692 C CA . LEU A 1 90 ? -5.773 -1.524 6.402 1.00 87.81 90 LEU A CA 1
ATOM 693 C C . LEU A 1 90 ? -6.202 -0.081 6.697 1.00 87.81 90 LEU A C 1
ATOM 695 O O . LEU A 1 90 ? -6.658 0.179 7.804 1.00 87.81 90 LEU A O 1
ATOM 699 N N . HIS A 1 91 ? -6.117 0.829 5.719 1.00 86.88 91 HIS A N 1
ATOM 700 C CA . HIS A 1 91 ? -6.637 2.193 5.843 1.00 86.88 91 HIS A CA 1
ATOM 701 C C . HIS A 1 91 ? -8.137 2.201 6.161 1.00 86.88 91 HIS A C 1
ATOM 703 O O . HIS A 1 91 ? -8.541 2.816 7.144 1.00 86.88 91 HIS A O 1
ATOM 709 N N . VAL A 1 92 ? -8.947 1.482 5.372 1.00 84.69 92 VAL A N 1
ATOM 710 C CA . VAL A 1 92 ? -10.403 1.396 5.589 1.00 84.69 92 VAL A CA 1
ATOM 711 C C . VAL A 1 92 ? -10.706 0.830 6.973 1.00 84.69 92 VAL A C 1
ATOM 713 O O . VAL A 1 92 ? -11.434 1.447 7.746 1.00 84.69 92 VAL A O 1
ATOM 716 N N . ARG A 1 93 ? -10.083 -0.297 7.330 1.00 85.12 93 ARG A N 1
ATOM 717 C CA . ARG A 1 93 ? -10.307 -0.923 8.639 1.00 85.12 93 ARG A CA 1
ATOM 718 C C . ARG A 1 93 ? -9.906 0.000 9.791 1.00 85.12 93 ARG A C 1
ATOM 720 O O . ARG A 1 93 ? -10.596 0.055 10.803 1.00 85.12 93 ARG A O 1
ATOM 727 N N . LEU A 1 94 ? -8.784 0.712 9.660 1.00 89.19 94 LEU A N 1
ATOM 728 C CA . LEU A 1 94 ? -8.304 1.621 10.700 1.00 89.19 94 LEU A CA 1
ATOM 729 C C . LEU A 1 94 ? -9.218 2.845 10.836 1.00 89.19 94 LEU A C 1
ATOM 731 O O . LEU A 1 94 ? -9.405 3.333 11.945 1.00 89.19 94 LEU A O 1
ATOM 735 N N . ALA A 1 95 ? -9.833 3.304 9.744 1.00 84.62 95 ALA A N 1
ATOM 736 C CA . ALA A 1 95 ? -10.854 4.348 9.785 1.00 84.62 95 ALA A CA 1
ATOM 737 C C . ALA A 1 95 ? -12.141 3.890 10.496 1.00 84.62 95 ALA A C 1
ATOM 739 O O . ALA A 1 95 ? -12.758 4.681 11.206 1.00 84.62 95 ALA A O 1
ATOM 740 N N . GLU A 1 96 ? -12.527 2.619 10.352 1.00 83.94 96 GLU A N 1
ATOM 741 C CA . GLU A 1 96 ? -13.666 2.034 11.076 1.00 83.94 96 GLU A CA 1
ATOM 742 C C . GLU A 1 96 ? -13.368 1.806 12.566 1.00 83.94 96 GLU A C 1
ATOM 744 O O . GLU A 1 96 ? -14.271 1.866 13.401 1.00 83.94 96 GLU A O 1
ATOM 749 N N . GLN A 1 97 ? -12.105 1.535 12.909 1.00 87.88 97 GLN A N 1
ATOM 750 C CA . GLN A 1 97 ? -11.670 1.174 14.261 1.00 87.88 97 GLN A CA 1
ATOM 751 C C . GLN A 1 97 ? -10.452 2.008 14.706 1.00 87.88 97 GLN A C 1
ATOM 753 O O . GLN A 1 97 ? -9.387 1.453 14.984 1.00 87.88 97 GLN A O 1
ATOM 758 N N . PRO A 1 98 ? -10.581 3.343 14.832 1.00 88.00 98 PRO A N 1
ATOM 759 C CA . PRO A 1 98 ? -9.434 4.230 15.049 1.00 88.00 98 PRO A CA 1
ATOM 760 C C . PRO A 1 98 ? -8.745 4.053 16.412 1.00 88.00 98 PRO A C 1
ATOM 762 O O . PRO A 1 98 ? -7.621 4.508 16.599 1.00 88.00 98 PRO A O 1
ATOM 765 N N . GLY A 1 99 ? -9.398 3.386 17.370 1.00 91.31 99 GLY A N 1
ATOM 766 C CA . GLY A 1 99 ? -8.813 3.035 18.668 1.00 91.31 99 GLY A CA 1
ATOM 767 C C . GLY A 1 99 ? -8.077 1.689 18.698 1.00 91.31 99 GLY A C 1
ATOM 768 O O . GLY A 1 99 ? -7.494 1.347 19.729 1.00 91.31 99 GLY A O 1
ATOM 769 N N . ASP A 1 100 ? -8.107 0.904 17.615 1.00 95.94 100 ASP A N 1
ATOM 770 C CA . ASP A 1 100 ? -7.456 -0.406 17.571 1.00 95.94 100 ASP A CA 1
ATOM 771 C C . ASP A 1 100 ? -5.935 -0.262 17.380 1.00 95.94 100 ASP A C 1
ATOM 773 O O . ASP A 1 100 ? -5.416 -0.021 16.285 1.00 95.94 100 ASP A O 1
ATOM 777 N N . ARG A 1 101 ? -5.200 -0.461 18.479 1.00 98.06 101 ARG A N 1
ATOM 778 C CA . ARG A 1 101 ? -3.730 -0.431 18.510 1.00 98.06 101 ARG A CA 1
ATOM 779 C C . ARG A 1 101 ? -3.086 -1.504 17.647 1.00 98.06 101 ARG A C 1
ATOM 781 O O . ARG A 1 101 ? -2.053 -1.240 17.033 1.00 98.06 101 ARG A O 1
ATOM 788 N N . ALA A 1 102 ? -3.652 -2.708 17.614 1.00 97.69 102 ALA A N 1
ATOM 789 C CA . ALA A 1 102 ? -3.080 -3.804 16.841 1.00 97.69 102 ALA A CA 1
ATOM 790 C C . ALA A 1 102 ? -3.196 -3.504 15.344 1.00 97.69 102 ALA A C 1
ATOM 792 O O . ALA A 1 102 ? -2.246 -3.710 14.582 1.00 97.69 102 ALA A O 1
ATOM 793 N N . LEU A 1 103 ? -4.328 -2.940 14.932 1.00 96.06 103 LEU A N 1
ATOM 794 C CA . LEU A 1 103 ? -4.550 -2.513 13.560 1.00 96.06 103 LEU A CA 1
ATOM 795 C C . LEU A 1 103 ? -3.662 -1.325 13.166 1.00 96.06 103 LEU A C 1
ATOM 797 O O . LEU A 1 103 ? -3.041 -1.360 12.102 1.00 96.06 103 LEU A O 1
ATOM 801 N N . ALA A 1 104 ? -3.516 -0.328 14.044 1.00 98.44 104 ALA A N 1
ATOM 802 C CA . ALA A 1 104 ? -2.584 0.785 13.856 1.00 98.44 104 ALA A CA 1
ATOM 803 C C . ALA A 1 104 ? -1.131 0.298 13.692 1.00 98.44 104 ALA A C 1
ATOM 805 O O . ALA A 1 104 ? -0.432 0.701 12.759 1.00 98.44 104 ALA A O 1
ATOM 806 N N . ALA A 1 105 ? -0.685 -0.627 14.549 1.00 98.56 105 ALA A N 1
ATOM 807 C CA . ALA A 1 105 ? 0.641 -1.235 14.449 1.00 98.56 105 ALA A CA 1
ATOM 808 C C . ALA A 1 105 ? 0.818 -2.025 13.141 1.00 98.56 105 ALA A C 1
ATOM 810 O O . ALA A 1 105 ? 1.880 -1.954 12.517 1.00 98.56 105 ALA A O 1
ATOM 811 N N . THR A 1 106 ? -0.228 -2.730 12.700 1.00 98.44 106 THR A N 1
ATOM 812 C CA . THR A 1 106 ? -0.228 -3.496 11.445 1.00 98.44 106 THR A CA 1
ATOM 813 C C . THR A 1 106 ? -0.119 -2.579 10.228 1.00 98.44 106 THR A C 1
ATOM 815 O O . THR A 1 106 ? 0.724 -2.825 9.366 1.00 98.44 106 THR A O 1
ATOM 818 N N . PHE A 1 107 ? -0.894 -1.489 10.172 1.00 98.25 107 PHE A N 1
ATOM 819 C CA . PHE A 1 107 ? -0.780 -0.481 9.111 1.00 98.25 107 PHE A CA 1
ATOM 820 C C . PHE A 1 107 ? 0.626 0.125 9.071 1.00 98.2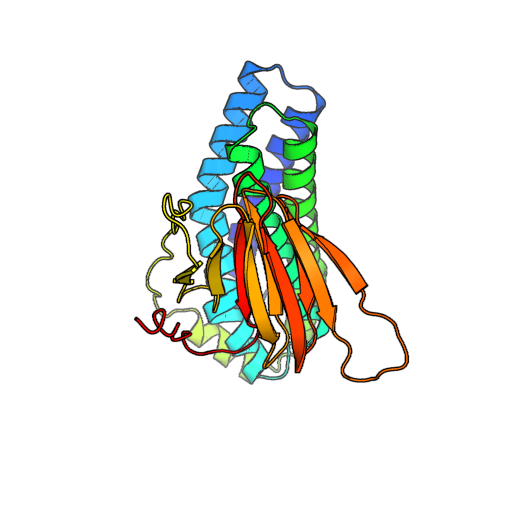5 107 PHE A C 1
ATOM 822 O O . PHE A 1 107 ? 1.252 0.189 8.014 1.00 98.25 107 PHE A O 1
ATOM 829 N N . ALA A 1 108 ? 1.158 0.520 10.232 1.00 98.75 108 ALA A N 1
ATOM 830 C CA . ALA A 1 108 ? 2.491 1.102 10.332 1.00 98.75 108 ALA A CA 1
ATOM 831 C C . ALA A 1 108 ? 3.594 0.139 9.860 1.00 98.75 108 ALA A C 1
ATOM 833 O O . ALA A 1 108 ? 4.547 0.563 9.207 1.00 98.75 108 ALA A O 1
ATOM 834 N N . ALA A 1 109 ? 3.487 -1.151 10.190 1.00 98.75 109 ALA A N 1
ATOM 835 C CA . ALA A 1 109 ? 4.421 -2.168 9.720 1.00 98.75 109 ALA A CA 1
ATOM 836 C C . ALA A 1 109 ? 4.314 -2.397 8.211 1.00 98.75 109 ALA A C 1
ATOM 838 O O . ALA A 1 109 ? 5.336 -2.329 7.535 1.00 98.75 109 ALA A O 1
ATOM 839 N N . ALA A 1 110 ? 3.099 -2.564 7.683 1.00 98.50 110 ALA A N 1
ATOM 840 C CA . ALA A 1 110 ? 2.877 -2.737 6.251 1.00 98.50 110 ALA A CA 1
ATOM 841 C C . ALA A 1 110 ? 3.452 -1.565 5.442 1.00 98.50 110 ALA A C 1
ATOM 843 O O . ALA A 1 110 ? 4.184 -1.791 4.484 1.00 98.50 110 ALA A O 1
ATOM 844 N N . LEU A 1 111 ? 3.193 -0.320 5.867 1.00 98.69 111 LEU A N 1
ATOM 845 C CA . LEU A 1 111 ? 3.691 0.872 5.174 1.00 98.69 111 LEU A CA 1
ATOM 846 C C . LEU A 1 111 ? 5.215 0.974 5.243 1.00 98.69 111 LEU A C 1
ATOM 848 O O . LEU A 1 111 ? 5.866 1.280 4.249 1.00 98.69 111 LEU A O 1
ATOM 852 N N . HIS A 1 112 ? 5.794 0.704 6.414 1.00 98.75 112 HIS A N 1
ATOM 853 C CA . HIS A 1 112 ? 7.242 0.699 6.573 1.00 98.75 112 HIS A CA 1
ATOM 854 C C . HIS A 1 112 ? 7.906 -0.342 5.667 1.00 98.75 112 HIS A C 1
ATOM 856 O O . HIS A 1 112 ? 8.873 -0.023 4.978 1.00 98.75 112 HIS A O 1
ATOM 862 N N . ASP A 1 113 ? 7.417 -1.579 5.687 1.00 98.56 113 ASP A N 1
ATOM 863 C CA . ASP A 1 113 ? 8.065 -2.698 5.004 1.00 98.56 113 ASP A CA 1
ATOM 864 C C . ASP A 1 113 ? 7.939 -2.581 3.485 1.00 98.56 113 ASP A C 1
ATOM 866 O O . ASP A 1 113 ? 8.923 -2.823 2.784 1.00 98.56 113 ASP A O 1
ATOM 870 N N . HIS A 1 114 ? 6.783 -2.117 3.006 1.00 98.25 114 HIS A N 1
ATOM 871 C CA . HIS A 1 114 ? 6.550 -1.760 1.612 1.00 98.25 114 HIS A CA 1
ATOM 872 C C . HIS A 1 114 ? 7.580 -0.727 1.122 1.00 98.25 114 HIS A C 1
ATOM 874 O O . HIS A 1 114 ? 8.429 -1.043 0.289 1.00 98.25 114 HIS A O 1
ATOM 880 N N . VAL A 1 115 ? 7.638 0.446 1.764 1.00 98.31 115 VAL A N 1
ATOM 881 C CA . VAL A 1 115 ? 8.562 1.523 1.365 1.00 98.31 115 VAL A CA 1
ATOM 882 C C . VAL A 1 115 ? 10.030 1.093 1.468 1.00 98.31 115 VAL A C 1
ATOM 884 O O . VAL A 1 115 ? 10.875 1.465 0.650 1.00 98.31 115 VAL A O 1
ATOM 887 N N . ARG A 1 116 ? 10.394 0.302 2.488 1.00 98.12 116 ARG A N 1
ATOM 888 C CA . ARG A 1 116 ? 11.772 -0.195 2.628 1.00 98.12 116 ARG A CA 1
ATOM 889 C C . ARG A 1 116 ? 12.157 -1.146 1.514 1.00 98.12 116 ARG A C 1
ATOM 891 O O . ARG A 1 116 ? 13.307 -1.084 1.072 1.00 98.12 116 ARG A O 1
ATOM 898 N N . TRP A 1 117 ? 11.246 -2.020 1.114 1.00 98.38 117 TRP A N 1
ATOM 899 C CA . TRP A 1 117 ? 11.476 -2.924 0.005 1.00 98.38 117 TRP A CA 1
ATOM 900 C C . TRP A 1 117 ? 11.637 -2.152 -1.304 1.00 98.38 117 TRP A C 1
ATOM 902 O O . TRP A 1 117 ? 12.609 -2.383 -2.029 1.00 98.38 117 TRP A O 1
ATOM 912 N N . GLU A 1 118 ? 10.771 -1.175 -1.563 1.00 97.31 118 GLU A N 1
ATOM 913 C CA . GLU A 1 118 ? 10.849 -0.394 -2.794 1.00 97.31 118 GLU A CA 1
ATOM 914 C C . GLU A 1 118 ? 12.164 0.370 -2.911 1.00 97.31 118 GLU A C 1
ATOM 916 O O . GLU A 1 118 ? 12.890 0.257 -3.901 1.00 97.31 118 GLU A O 1
ATOM 921 N N . GLU A 1 119 ? 12.546 1.063 -1.841 1.00 96.50 119 GLU A N 1
ATOM 922 C CA . GLU A 1 119 ? 13.766 1.861 -1.812 1.00 96.50 119 GLU A CA 1
ATOM 923 C C . GLU A 1 119 ? 15.039 1.024 -1.971 1.00 96.50 119 GLU A C 1
ATOM 925 O O . GLU A 1 119 ? 15.965 1.434 -2.687 1.00 96.50 119 GLU A O 1
ATOM 930 N N . ARG A 1 120 ? 15.116 -0.111 -1.262 1.00 95.69 120 ARG A N 1
ATOM 931 C CA . ARG A 1 120 ? 16.352 -0.898 -1.114 1.00 95.69 120 ARG A CA 1
ATOM 932 C C . ARG A 1 120 ? 16.517 -1.965 -2.179 1.00 95.69 120 ARG A C 1
ATOM 934 O O . ARG A 1 120 ? 17.651 -2.276 -2.531 1.00 95.69 120 ARG A O 1
ATOM 941 N N . GLU A 1 121 ? 15.416 -2.527 -2.657 1.00 96.00 121 GLU A N 1
ATOM 942 C CA . GLU A 1 121 ? 15.432 -3.671 -3.563 1.00 96.00 121 GLU A CA 1
ATOM 943 C C . GLU A 1 121 ? 14.830 -3.299 -4.912 1.00 96.00 121 GLU A C 1
ATOM 945 O O . GLU A 1 121 ? 15.519 -3.397 -5.928 1.00 96.00 121 GLU A O 1
ATOM 950 N N . LEU A 1 122 ? 13.580 -2.828 -4.945 1.00 95.31 122 LEU A N 1
ATOM 951 C CA . LEU A 1 122 ? 12.857 -2.620 -6.201 1.00 95.31 122 LEU A CA 1
ATOM 952 C C . LEU A 1 122 ? 13.526 -1.554 -7.070 1.00 95.31 122 LEU A C 1
ATOM 954 O O . LEU A 1 122 ? 14.005 -1.849 -8.168 1.00 95.31 122 LEU A O 1
ATOM 958 N N . PHE A 1 123 ? 13.637 -0.334 -6.552 1.00 94.88 123 PHE A N 1
ATOM 959 C CA . PHE A 1 123 ? 14.192 0.791 -7.288 1.00 94.88 123 PHE A CA 1
ATOM 960 C C . PHE A 1 123 ? 15.676 0.574 -7.586 1.00 94.88 123 PHE A C 1
ATOM 962 O O . PHE A 1 123 ? 16.168 0.996 -8.630 1.00 94.88 123 PHE A O 1
ATOM 969 N N . GLN A 1 124 ? 16.414 -0.099 -6.696 1.00 93.56 124 GLN A N 1
ATOM 970 C CA . GLN A 1 124 ? 17.799 -0.471 -6.985 1.00 93.56 124 GLN A CA 1
ATOM 971 C C . GLN A 1 124 ? 17.865 -1.447 -8.167 1.00 93.56 124 GLN A C 1
ATOM 973 O O . GLN A 1 124 ? 18.621 -1.198 -9.104 1.00 93.56 124 GLN A O 1
ATOM 978 N N . SER A 1 125 ? 17.017 -2.478 -8.184 1.00 94.88 125 SER A N 1
ATOM 979 C CA . SER A 1 125 ? 16.977 -3.466 -9.268 1.00 94.88 125 SER A CA 1
ATOM 980 C C . SER A 1 125 ? 16.616 -2.850 -10.624 1.00 94.88 125 SER A C 1
ATOM 982 O O . SER A 1 125 ? 17.240 -3.173 -11.633 1.00 94.88 125 SER A O 1
ATOM 984 N N . TRP A 1 126 ? 15.662 -1.914 -10.675 1.00 93.56 126 TRP A N 1
ATOM 985 C CA . TRP A 1 126 ? 15.316 -1.209 -11.913 1.00 93.56 126 TRP A CA 1
ATOM 986 C C . TRP A 1 126 ? 16.483 -0.371 -12.417 1.00 93.56 126 TRP A C 1
ATOM 988 O O . TRP A 1 126 ? 16.863 -0.465 -13.582 1.00 93.56 126 TRP A O 1
ATOM 998 N N . GLN A 1 127 ? 17.121 0.383 -11.524 1.00 91.31 127 GLN A N 1
ATOM 999 C CA . GLN A 1 127 ? 18.292 1.180 -11.871 1.00 91.31 127 GLN A CA 1
ATOM 1000 C C . GLN A 1 127 ? 19.507 0.350 -12.264 1.00 91.31 127 GLN A C 1
ATOM 1002 O O . GLN A 1 127 ? 20.422 0.914 -12.840 1.00 91.31 127 GLN A O 1
ATOM 1007 N N . GLU A 1 128 ? 19.598 -0.930 -11.940 1.00 92.38 128 GLU A N 1
ATOM 1008 C CA . GLU A 1 128 ? 20.694 -1.779 -12.421 1.00 92.38 128 GLU A CA 1
ATOM 1009 C C . GLU A 1 128 ? 20.395 -2.355 -13.808 1.00 92.38 128 GLU A C 1
ATOM 1011 O O . GLU A 1 128 ? 21.318 -2.591 -14.585 1.00 92.38 128 GLU A O 1
ATOM 1016 N N . ARG A 1 129 ? 19.110 -2.526 -14.142 1.00 92.25 129 ARG A N 1
ATOM 1017 C CA . ARG A 1 129 ? 18.651 -3.094 -15.418 1.00 92.25 129 ARG A CA 1
ATOM 1018 C C . ARG A 1 129 ? 18.468 -2.061 -16.532 1.00 92.25 129 ARG A C 1
ATOM 1020 O O . ARG A 1 129 ? 18.556 -2.428 -17.698 1.00 92.25 129 ARG A O 1
ATOM 1027 N N . LEU A 1 130 ? 18.233 -0.793 -16.191 1.00 90.94 130 LEU A N 1
ATOM 1028 C CA . LEU A 1 130 ? 18.045 0.281 -17.171 1.00 90.94 130 LEU A CA 1
ATOM 1029 C C . LEU A 1 130 ? 19.360 0.683 -17.860 1.00 90.94 130 LEU A C 1
ATOM 1031 O O . LEU A 1 130 ? 20.348 1.033 -17.195 1.00 90.94 130 LEU A O 1
ATOM 1035 N N . THR A 1 131 ? 19.347 0.729 -19.195 1.00 91.44 131 THR A N 1
ATOM 1036 C CA . THR A 1 131 ? 20.419 1.350 -19.994 1.00 91.44 131 THR A CA 1
ATOM 1037 C C . THR A 1 131 ? 20.436 2.873 -19.804 1.00 91.44 131 THR A C 1
ATOM 1039 O O . THR A 1 131 ? 19.500 3.448 -19.254 1.00 91.44 131 THR A O 1
ATOM 1042 N N . ALA A 1 132 ? 21.502 3.553 -20.238 1.00 87.62 132 ALA A N 1
ATOM 1043 C CA . ALA A 1 132 ? 21.569 5.018 -20.166 1.00 87.62 132 ALA A CA 1
ATOM 1044 C C . ALA A 1 132 ? 20.432 5.687 -20.965 1.00 87.62 132 ALA A C 1
ATOM 1046 O O . ALA A 1 132 ? 19.732 6.539 -20.431 1.00 87.62 132 ALA A O 1
ATOM 1047 N N . GLU A 1 133 ? 20.185 5.215 -22.189 1.00 87.44 133 GLU A N 1
ATOM 1048 C CA . GLU A 1 133 ? 19.110 5.701 -23.068 1.00 87.44 133 GLU A CA 1
ATOM 1049 C C . GLU A 1 133 ? 17.719 5.501 -22.443 1.00 87.44 133 GLU A C 1
ATOM 1051 O O . GLU A 1 133 ? 16.859 6.374 -22.522 1.00 87.44 133 GLU A O 1
ATOM 1056 N N . GLN A 1 134 ? 17.495 4.365 -21.773 1.00 87.88 134 GLN A N 1
ATOM 1057 C CA . GLN A 1 134 ? 16.230 4.097 -21.086 1.00 87.88 134 GLN A CA 1
ATOM 1058 C C . GLN A 1 134 ? 16.024 4.991 -19.857 1.00 87.88 134 GLN A C 1
ATOM 1060 O O . GLN A 1 134 ? 14.884 5.328 -19.551 1.00 87.88 134 GLN A O 1
ATOM 1065 N N . ARG A 1 135 ? 17.095 5.386 -19.155 1.00 87.50 135 ARG A N 1
ATOM 1066 C CA . ARG A 1 135 ? 16.990 6.337 -18.033 1.00 87.50 135 ARG A CA 1
ATOM 1067 C C . ARG A 1 135 ? 16.558 7.707 -18.524 1.00 87.50 135 ARG A C 1
ATOM 1069 O O . ARG A 1 135 ? 15.565 8.216 -18.027 1.00 87.50 135 ARG A O 1
ATOM 1076 N N . GLU A 1 136 ? 17.234 8.231 -19.547 1.00 83.56 136 GLU A N 1
ATOM 1077 C CA . GLU A 1 136 ? 16.873 9.517 -20.159 1.00 83.56 136 GLU A CA 1
ATOM 1078 C C . GLU A 1 136 ? 15.420 9.514 -20.658 1.00 83.56 136 GLU A C 1
ATOM 1080 O O . GLU A 1 136 ? 14.702 10.499 -20.497 1.00 83.56 136 GLU A O 1
ATOM 1085 N N . HIS A 1 137 ? 14.959 8.390 -21.218 1.00 82.06 137 HIS A N 1
ATOM 1086 C CA . HIS A 1 137 ? 13.576 8.240 -21.664 1.00 82.06 137 HIS A CA 1
ATOM 1087 C C . HIS A 1 137 ? 12.555 8.336 -20.520 1.00 82.06 137 HIS A C 1
ATOM 1089 O O . HIS A 1 137 ? 11.559 9.041 -20.661 1.00 82.06 137 HIS A O 1
ATOM 1095 N N . ILE A 1 138 ? 12.786 7.640 -19.401 1.00 79.56 138 ILE A N 1
ATOM 1096 C CA . ILE A 1 138 ? 11.884 7.682 -18.237 1.00 79.56 138 ILE A CA 1
ATOM 1097 C C . ILE A 1 138 ? 11.922 9.068 -17.592 1.00 79.56 138 ILE A C 1
ATOM 1099 O O . ILE A 1 138 ? 10.862 9.617 -17.301 1.00 79.56 138 ILE A O 1
ATOM 1103 N N . ASP A 1 139 ? 13.114 9.646 -17.416 1.00 78.94 139 ASP A N 1
ATOM 1104 C CA . ASP A 1 139 ? 13.292 10.967 -16.803 1.00 78.94 139 ASP A CA 1
ATOM 1105 C C . ASP A 1 139 ? 12.449 12.029 -17.542 1.00 78.94 139 ASP A C 1
ATOM 1107 O O . ASP A 1 139 ? 11.728 12.799 -16.905 1.00 78.94 139 ASP A O 1
ATOM 1111 N N . ALA A 1 140 ? 12.419 11.982 -18.881 1.00 74.62 140 ALA A N 1
ATOM 1112 C CA . ALA A 1 140 ? 11.611 12.876 -19.715 1.00 74.62 140 ALA A CA 1
ATOM 1113 C C . ALA A 1 140 ? 10.085 12.643 -19.633 1.00 74.62 140 ALA A C 1
ATOM 1115 O O . ALA A 1 140 ? 9.307 13.558 -19.904 1.00 74.62 140 ALA A O 1
ATOM 1116 N N . LEU A 1 141 ? 9.628 11.432 -19.291 1.00 65.19 141 LEU A N 1
ATOM 1117 C CA . LEU A 1 141 ? 8.199 11.093 -19.213 1.00 65.19 141 LEU A CA 1
ATOM 1118 C C . LEU A 1 141 ? 7.562 11.483 -17.874 1.00 65.19 141 LEU A C 1
ATOM 1120 O O . LEU A 1 141 ? 6.366 11.775 -17.829 1.00 65.19 141 LEU A O 1
ATOM 1124 N N . THR A 1 142 ? 8.341 11.518 -16.791 1.00 61.16 142 THR A N 1
ATOM 1125 C CA . THR A 1 142 ? 7.866 11.900 -15.449 1.00 61.16 142 THR A CA 1
ATOM 1126 C C . THR A 1 142 ? 7.511 13.386 -15.284 1.00 61.16 142 THR A C 1
ATOM 1128 O O . THR A 1 142 ? 6.951 13.753 -14.254 1.00 61.16 142 THR A O 1
ATOM 1131 N N . GLU A 1 143 ? 7.776 14.247 -16.274 1.00 54.62 143 GLU A N 1
ATOM 1132 C CA . GLU A 1 143 ? 7.463 15.689 -16.219 1.00 54.62 143 GLU A CA 1
ATOM 1133 C C . GLU A 1 143 ? 6.023 16.056 -16.649 1.00 54.62 143 GLU A C 1
ATOM 1135 O O . GLU A 1 143 ? 5.604 17.208 -16.501 1.00 54.62 143 GLU A O 1
ATOM 1140 N N . ALA A 1 144 ? 5.235 15.114 -17.181 1.00 41.78 144 ALA A N 1
ATOM 1141 C CA . ALA A 1 144 ? 3.875 15.397 -17.647 1.00 41.78 144 ALA A CA 1
ATOM 1142 C C . ALA A 1 144 ? 2.842 15.398 -16.490 1.00 41.78 144 ALA A C 1
ATOM 1144 O O . ALA A 1 144 ? 2.835 14.470 -15.683 1.00 41.78 144 ALA A O 1
ATOM 1145 N N . PRO A 1 145 ? 1.935 16.395 -16.399 1.00 36.50 145 PRO A N 1
ATOM 1146 C CA . PRO A 1 145 ? 0.931 16.453 -15.338 1.00 36.50 145 PRO A CA 1
ATOM 1147 C C . PRO A 1 145 ? -0.205 15.443 -15.563 1.00 36.50 145 PRO A C 1
ATOM 1149 O O . PRO A 1 145 ? -0.758 15.352 -16.662 1.00 36.50 145 PRO A O 1
ATOM 1152 N N . THR A 1 146 ? -0.602 14.751 -14.494 1.00 44.59 146 THR A N 1
ATOM 1153 C CA . THR A 1 146 ? -1.637 13.701 -14.506 1.00 44.59 146 THR A CA 1
ATOM 1154 C C . THR A 1 146 ? -2.882 14.147 -13.721 1.00 44.59 146 THR A C 1
ATOM 1156 O O . THR A 1 146 ? -2.742 14.868 -12.730 1.00 44.59 146 THR A O 1
ATOM 1159 N N . PRO A 1 147 ? -4.114 13.777 -14.134 1.00 35.00 147 PRO A N 1
ATOM 1160 C CA . PRO A 1 147 ? -5.334 14.123 -13.399 1.00 35.00 147 PRO A CA 1
ATOM 1161 C C . PRO A 1 147 ? -5.391 13.416 -12.035 1.00 35.00 147 PRO A C 1
ATOM 1163 O O . PRO A 1 147 ? -4.983 12.267 -11.921 1.00 35.00 147 PRO A O 1
ATOM 1166 N N . GLY A 1 148 ? -5.907 14.103 -11.011 1.00 35.00 148 GLY A N 1
ATOM 1167 C CA . GLY A 1 148 ? -5.899 13.625 -9.624 1.00 35.00 148 GLY A CA 1
ATOM 1168 C C . GLY A 1 148 ? -6.814 12.425 -9.347 1.00 35.00 148 GLY A C 1
ATOM 1169 O O . GLY A 1 148 ? -7.936 12.364 -9.851 1.00 35.00 148 GLY A O 1
ATOM 1170 N N . ALA A 1 149 ? -6.332 11.522 -8.488 1.00 40.62 149 ALA A N 1
ATOM 1171 C CA . ALA A 1 149 ? -7.053 10.346 -8.007 1.00 40.62 149 ALA A CA 1
ATOM 1172 C C . ALA A 1 149 ? -8.264 10.725 -7.132 1.00 40.62 149 ALA A C 1
ATOM 1174 O O . ALA A 1 149 ? -8.165 11.587 -6.251 1.00 40.62 149 ALA A O 1
ATOM 1175 N N . SER A 1 150 ? -9.405 10.067 -7.346 1.00 34.19 150 SER A N 1
ATOM 1176 C CA . SER A 1 150 ? -10.632 10.259 -6.558 1.00 34.19 150 SER A CA 1
ATOM 1177 C C . SER A 1 150 ? -10.928 9.049 -5.672 1.00 34.19 150 SER A C 1
ATOM 1179 O O . SER A 1 150 ? -11.030 7.919 -6.142 1.00 34.19 150 SER A O 1
ATOM 1181 N N . GLN A 1 151 ? -11.156 9.277 -4.374 1.00 37.03 151 GLN A N 1
ATOM 1182 C CA . GLN A 1 151 ? -11.683 8.232 -3.492 1.00 37.03 151 GLN A CA 1
ATOM 1183 C C . GLN A 1 151 ? -13.127 7.887 -3.872 1.00 37.03 151 GLN A C 1
ATOM 1185 O O . GLN A 1 151 ? -13.984 8.767 -3.971 1.00 37.03 151 GLN A O 1
ATOM 1190 N N . VAL A 1 152 ? -13.412 6.595 -4.036 1.00 38.12 152 VAL A N 1
ATOM 1191 C CA . VAL A 1 152 ? -14.758 6.104 -4.343 1.00 38.12 152 VAL A CA 1
ATOM 1192 C C . VAL A 1 152 ? -15.376 5.461 -3.106 1.00 38.12 152 VAL A C 1
ATOM 1194 O O . VAL A 1 152 ? -14.939 4.408 -2.646 1.00 38.12 152 VAL A O 1
ATOM 1197 N N . SER A 1 153 ? -16.420 6.097 -2.574 1.00 37.91 153 SER A N 1
ATOM 1198 C CA . SER A 1 153 ? -17.247 5.539 -1.502 1.00 37.91 153 SER A CA 1
ATOM 1199 C C . SER A 1 153 ? -18.207 4.496 -2.075 1.00 37.91 153 SER A C 1
ATOM 1201 O O . SER A 1 153 ? -18.966 4.786 -3.001 1.00 37.91 153 SER A O 1
ATOM 1203 N N . CYS A 1 154 ? -18.166 3.278 -1.536 1.00 41.16 154 CYS A N 1
ATOM 1204 C CA . CYS A 1 154 ? -19.009 2.165 -1.966 1.00 41.16 154 CYS A CA 1
ATOM 1205 C C . CYS A 1 154 ? -19.953 1.786 -0.816 1.00 41.16 154 CYS A C 1
ATOM 1207 O O . CYS A 1 154 ? -19.502 1.262 0.199 1.00 41.16 154 CYS A O 1
ATOM 1209 N N . GLN A 1 155 ? -21.254 2.052 -0.957 1.00 42.59 155 GLN A N 1
ATOM 1210 C CA . GLN A 1 155 ? -22.274 1.591 -0.006 1.00 42.59 155 GLN A CA 1
ATOM 1211 C C . GLN A 1 155 ? -22.896 0.280 -0.480 1.00 42.59 155 GLN A C 1
ATOM 1213 O O . GLN A 1 155 ? -23.057 0.067 -1.682 1.00 42.59 155 GLN A O 1
ATOM 1218 N N . ALA A 1 156 ? -23.283 -0.581 0.464 1.00 41.69 156 ALA A N 1
ATOM 1219 C CA . ALA A 1 156 ? -23.995 -1.800 0.119 1.00 41.69 156 ALA A CA 1
ATOM 1220 C C . ALA A 1 156 ? -25.419 -1.505 -0.401 1.00 41.69 156 ALA A C 1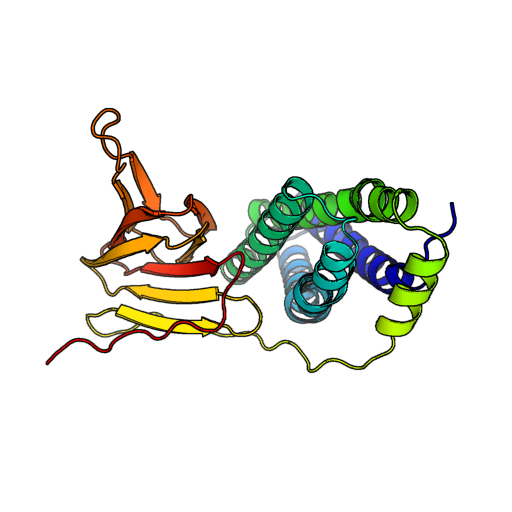
ATOM 1222 O O . ALA A 1 156 ? -26.089 -0.617 0.133 1.00 41.69 156 ALA A O 1
ATOM 1223 N N . PRO A 1 157 ? -25.903 -2.222 -1.434 1.00 42.16 157 PRO A N 1
ATOM 1224 C CA . PRO A 1 157 ? -27.236 -2.074 -1.965 1.00 42.16 157 PRO A CA 1
ATOM 1225 C C . PRO A 1 157 ? -28.228 -2.558 -0.912 1.00 42.16 157 PRO A C 1
ATOM 1227 O O . PRO A 1 157 ? -28.086 -3.622 -0.315 1.00 42.16 157 PRO A O 1
ATOM 1230 N N . VAL A 1 158 ? -29.257 -1.746 -0.700 1.00 45.38 158 VAL A N 1
ATOM 1231 C CA . VAL A 1 158 ? -30.321 -1.994 0.284 1.00 45.38 158 VAL A CA 1
ATOM 1232 C C . VAL A 1 158 ? -31.388 -2.959 -0.273 1.00 45.38 158 VAL A C 1
ATOM 1234 O O . VAL A 1 158 ? -32.258 -3.421 0.456 1.00 45.38 158 VAL A O 1
ATOM 1237 N N . ALA A 1 159 ? -31.326 -3.280 -1.569 1.00 50.38 159 ALA A N 1
ATOM 1238 C CA . ALA A 1 159 ? -32.280 -4.126 -2.284 1.00 50.38 159 ALA A CA 1
ATOM 1239 C C . ALA A 1 159 ? -31.623 -5.430 -2.779 1.00 50.38 159 ALA A C 1
ATOM 1241 O O . ALA A 1 159 ? -30.418 -5.431 -3.042 1.00 50.38 159 ALA A O 1
ATOM 1242 N N . PRO A 1 160 ? -32.393 -6.526 -2.946 1.00 54.25 160 PRO A N 1
ATOM 1243 C CA . PRO A 1 160 ? -31.874 -7.787 -3.466 1.00 54.25 160 PRO A CA 1
ATOM 1244 C C . PRO A 1 160 ? -31.284 -7.617 -4.869 1.00 54.25 160 PRO A C 1
ATOM 1246 O O . PRO A 1 160 ? -31.904 -7.017 -5.747 1.00 54.25 160 PRO A O 1
ATOM 1249 N N . GLY A 1 161 ? -30.088 -8.170 -5.078 1.00 59.72 161 GLY A N 1
ATOM 1250 C CA . GLY A 1 161 ? -29.402 -8.155 -6.364 1.00 59.72 161 GLY A CA 1
ATOM 1251 C C . GLY A 1 161 ? -27.890 -7.997 -6.244 1.00 59.72 161 GLY A C 1
ATOM 1252 O O . GLY A 1 161 ? -27.314 -8.050 -5.155 1.00 59.72 161 GLY A O 1
ATOM 1253 N N . THR A 1 162 ? -27.271 -7.795 -7.404 1.00 50.53 162 THR A N 1
ATOM 1254 C CA . THR A 1 162 ? -25.842 -7.536 -7.563 1.00 50.53 162 THR A CA 1
ATOM 1255 C C . THR A 1 162 ? -25.675 -6.183 -8.234 1.00 50.53 162 THR A C 1
ATOM 1257 O O . THR A 1 162 ? -26.170 -5.970 -9.342 1.00 50.53 162 THR A O 1
ATOM 1260 N N . THR A 1 163 ? -24.963 -5.268 -7.587 1.00 56.22 163 THR A N 1
ATOM 1261 C CA . THR A 1 163 ? -24.576 -3.981 -8.180 1.00 56.22 163 THR A CA 1
ATOM 1262 C C . THR A 1 163 ? -23.071 -3.929 -8.327 1.00 56.22 163 THR A C 1
ATOM 1264 O O . THR A 1 163 ? -22.362 -4.429 -7.456 1.00 56.22 163 THR A O 1
ATOM 1267 N N . GLY A 1 164 ? -22.561 -3.286 -9.378 1.00 52.44 164 GLY A N 1
ATOM 1268 C CA . GLY A 1 164 ? -21.136 -3.006 -9.419 1.00 52.44 164 GLY A CA 1
ATOM 1269 C C . GLY A 1 164 ? -20.751 -1.708 -10.103 1.00 52.44 164 GLY A C 1
ATOM 1270 O O . GLY A 1 164 ? -21.458 -1.195 -10.969 1.00 52.44 164 GLY A O 1
ATOM 1271 N N . LEU A 1 165 ? -19.618 -1.179 -9.653 1.00 52.09 165 LEU A N 1
ATOM 1272 C CA . LEU A 1 165 ? -19.046 0.095 -10.055 1.00 52.09 165 LEU A CA 1
ATOM 1273 C C . LEU A 1 165 ? -17.625 -0.144 -10.563 1.00 52.09 165 LEU A C 1
ATOM 1275 O O . LEU A 1 165 ? -16.768 -0.631 -9.824 1.00 52.09 165 LEU A O 1
ATOM 1279 N N . ALA A 1 166 ? -17.381 0.191 -11.829 1.00 54.41 166 ALA A N 1
ATOM 1280 C CA . ALA A 1 166 ? -16.046 0.134 -12.408 1.00 54.41 166 ALA A CA 1
ATOM 1281 C C . ALA A 1 166 ? -15.207 1.308 -11.882 1.00 54.41 166 ALA A C 1
ATOM 1283 O O . ALA A 1 166 ? -15.502 2.473 -12.148 1.00 54.41 166 ALA A O 1
ATOM 1284 N N . LEU A 1 167 ? -14.152 0.986 -11.143 1.00 51.59 167 LEU A N 1
ATOM 1285 C CA . LEU A 1 167 ? -13.161 1.922 -10.634 1.00 51.59 167 LEU A CA 1
ATOM 1286 C C . LEU A 1 167 ? -12.071 2.053 -11.702 1.00 51.59 167 LEU A C 1
ATOM 1288 O O . LEU A 1 167 ? -11.148 1.237 -11.768 1.00 51.59 167 LEU A O 1
ATOM 1292 N N . GLY A 1 168 ? -12.225 3.046 -12.583 1.00 43.53 168 GLY A N 1
ATOM 1293 C CA . GLY A 1 168 ? -11.333 3.266 -13.729 1.00 43.53 168 GLY A CA 1
ATOM 1294 C C . GLY A 1 168 ? -9.860 3.443 -13.347 1.00 43.53 168 GLY A C 1
ATOM 1295 O O . GLY A 1 168 ? -8.992 3.031 -14.104 1.00 43.53 168 GLY A O 1
ATOM 1296 N N . GLU A 1 169 ? -9.582 3.969 -12.153 1.00 47.69 169 GLU A N 1
ATOM 1297 C CA . GLU A 1 169 ? -8.220 4.199 -11.649 1.00 47.69 169 GLU A CA 1
ATOM 1298 C C . GLU A 1 169 ? -7.489 2.913 -11.212 1.00 47.69 169 GLU A C 1
ATOM 1300 O O . GLU A 1 169 ? -6.265 2.914 -11.150 1.00 47.69 169 GLU A O 1
ATOM 1305 N N . LEU A 1 170 ? -8.207 1.813 -10.933 1.00 46.16 170 LEU A N 1
ATOM 1306 C CA . LEU A 1 170 ? -7.644 0.578 -10.353 1.00 46.16 170 LEU A CA 1
ATOM 1307 C C . LEU A 1 170 ? -7.827 -0.670 -11.236 1.00 46.16 170 LEU A C 1
ATOM 1309 O O . LEU A 1 170 ? -7.534 -1.780 -10.793 1.00 46.16 170 LEU A O 1
ATOM 1313 N N . ASN A 1 171 ? -8.377 -0.536 -12.453 1.00 63.25 171 ASN A N 1
ATOM 1314 C CA . ASN A 1 171 ? -8.902 -1.674 -13.234 1.00 63.25 171 ASN A CA 1
ATOM 1315 C C . ASN A 1 171 ? -9.734 -2.632 -12.369 1.00 63.25 171 ASN A C 1
ATOM 1317 O O . ASN A 1 171 ? -9.686 -3.860 -12.509 1.00 63.25 171 ASN A O 1
ATOM 1321 N N . ALA A 1 172 ? -10.479 -2.053 -11.433 1.00 66.69 172 ALA A N 1
ATOM 1322 C CA . ALA A 1 172 ? -11.182 -2.787 -10.411 1.00 66.69 172 ALA A CA 1
ATOM 1323 C C . ALA A 1 172 ? -12.682 -2.608 -10.587 1.00 66.69 172 ALA A C 1
ATOM 1325 O O . ALA A 1 172 ? -13.156 -1.603 -11.109 1.00 66.69 172 ALA A O 1
ATOM 1326 N N . THR A 1 173 ? -13.450 -3.602 -10.172 1.00 69.06 173 THR A N 1
ATOM 1327 C CA . THR A 1 173 ? -14.900 -3.475 -10.060 1.00 69.06 173 THR A CA 1
ATOM 1328 C C . THR A 1 173 ? -15.270 -3.709 -8.615 1.00 69.06 173 THR A C 1
ATOM 1330 O O . THR A 1 173 ? -14.990 -4.774 -8.069 1.00 69.06 173 THR A O 1
ATOM 1333 N N . CYS A 1 174 ? -15.875 -2.706 -7.990 1.00 70.81 174 CYS A N 1
ATOM 1334 C CA . CYS A 1 174 ? -16.564 -2.920 -6.733 1.00 70.81 174 CYS A CA 1
ATOM 1335 C C . CYS A 1 174 ? -17.872 -3.634 -7.049 1.00 70.81 174 CYS A C 1
ATOM 1337 O O . CYS A 1 174 ? -18.623 -3.184 -7.909 1.00 70.81 174 CYS A O 1
ATOM 1339 N N . VAL A 1 175 ? -18.106 -4.763 -6.407 1.00 75.31 175 VAL A N 1
ATOM 1340 C CA . VAL A 1 175 ? -19.279 -5.609 -6.542 1.00 75.31 175 VAL A CA 1
ATOM 1341 C C . VAL A 1 175 ? -19.902 -5.704 -5.169 1.00 75.31 175 VAL A C 1
ATOM 1343 O O . VAL A 1 175 ? -19.222 -6.053 -4.206 1.00 75.31 175 VAL A O 1
ATOM 1346 N N . THR A 1 176 ? -21.200 -5.466 -5.084 1.00 74.88 176 THR A N 1
ATOM 1347 C CA . THR A 1 176 ? -21.922 -5.725 -3.852 1.00 74.88 176 THR A CA 1
ATOM 1348 C C . THR A 1 176 ? -23.092 -6.656 -4.070 1.00 74.88 176 THR A C 1
ATOM 1350 O O . THR A 1 176 ? -23.892 -6.484 -4.991 1.00 74.88 176 THR A O 1
ATOM 1353 N N . LEU A 1 177 ? -23.167 -7.634 -3.177 1.00 75.31 177 LEU A N 1
ATOM 1354 C CA . LEU A 1 177 ? -24.187 -8.652 -3.084 1.00 75.31 177 LEU A CA 1
ATOM 1355 C C . LEU A 1 177 ? -25.082 -8.356 -1.884 1.00 75.31 177 LEU A C 1
ATOM 1357 O O . LEU A 1 177 ? -24.606 -8.170 -0.760 1.00 75.31 177 LEU A O 1
ATOM 1361 N N . ALA A 1 178 ? -26.386 -8.330 -2.135 1.00 78.75 178 ALA A N 1
ATOM 1362 C CA . ALA A 1 178 ? -27.385 -8.302 -1.077 1.00 78.75 178 ALA A CA 1
ATOM 1363 C C . ALA A 1 178 ? -27.315 -9.576 -0.205 1.00 78.75 178 ALA A C 1
ATOM 1365 O O . ALA A 1 178 ? -26.773 -10.591 -0.654 1.00 78.75 178 ALA A O 1
ATOM 1366 N N . PRO A 1 179 ? -27.885 -9.565 1.014 1.00 80.44 179 PRO A N 1
ATOM 1367 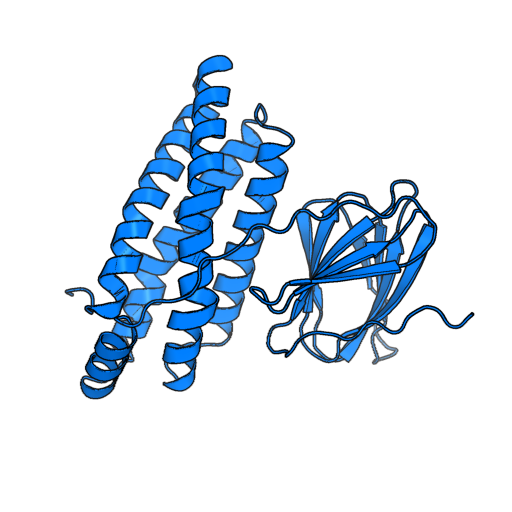C CA . PRO A 1 179 ? -27.955 -10.752 1.863 1.00 80.44 179 PRO A CA 1
ATOM 1368 C C . PRO A 1 179 ? -28.476 -11.992 1.126 1.00 80.44 179 PRO A C 1
ATOM 1370 O O . PRO A 1 179 ? -29.520 -11.937 0.473 1.00 80.44 179 PRO A O 1
ATOM 1373 N N . GLY A 1 180 ? -27.734 -13.100 1.203 1.00 78.69 180 GLY A N 1
ATOM 1374 C CA . GLY A 1 180 ? -28.080 -14.367 0.548 1.00 78.69 180 GLY A CA 1
ATOM 1375 C C . GLY A 1 180 ? -27.936 -14.389 -0.980 1.00 78.69 180 GLY A C 1
ATOM 1376 O O . GLY A 1 180 ? -28.220 -15.415 -1.600 1.00 78.69 180 GLY A O 1
ATOM 1377 N N . ALA A 1 181 ? -27.506 -13.293 -1.615 1.00 75.75 181 ALA A N 1
ATOM 1378 C CA . ALA A 1 181 ? -27.281 -13.266 -3.055 1.00 75.75 181 ALA A CA 1
ATOM 1379 C C . ALA A 1 181 ? -26.024 -14.063 -3.433 1.00 75.75 181 ALA A C 1
ATOM 1381 O O . ALA A 1 181 ? -25.008 -14.050 -2.731 1.00 75.75 181 ALA A O 1
ATOM 1382 N N . THR A 1 182 ? -26.095 -14.730 -4.582 1.00 80.62 182 THR A N 1
ATOM 1383 C CA . THR A 1 182 ? -24.991 -15.498 -5.157 1.00 80.62 182 THR A CA 1
ATOM 1384 C C . THR A 1 182 ? -24.567 -14.898 -6.485 1.00 80.62 182 THR A C 1
ATOM 1386 O O . THR A 1 182 ? -25.394 -14.457 -7.285 1.00 80.62 182 THR A O 1
ATOM 1389 N N . GLN A 1 183 ? -23.263 -14.891 -6.735 1.00 81.00 183 GLN A N 1
ATOM 1390 C CA . GLN A 1 183 ? -22.693 -14.498 -8.012 1.00 81.00 183 GLN A CA 1
ATOM 1391 C C . GLN A 1 183 ? -21.696 -15.550 -8.481 1.00 81.00 183 GLN A C 1
ATOM 1393 O O . GLN A 1 183 ? -20.599 -15.689 -7.939 1.00 81.00 183 GLN A O 1
ATOM 1398 N N . GLY A 1 184 ? -22.083 -16.258 -9.538 1.00 75.25 184 GLY A N 1
ATOM 1399 C CA . GLY A 1 184 ? -21.185 -17.108 -10.304 1.00 75.25 184 GLY A CA 1
ATOM 1400 C C . GLY A 1 184 ? -20.409 -16.311 -11.351 1.00 75.25 184 GLY A C 1
ATOM 1401 O O . GLY A 1 184 ? -20.887 -15.303 -11.877 1.00 75.25 184 GLY A O 1
ATOM 1402 N N . GLY A 1 185 ? -19.212 -16.778 -11.681 1.00 72.00 185 GLY A N 1
ATOM 1403 C CA . GLY A 1 185 ? -18.446 -16.271 -12.812 1.00 72.00 185 GLY A CA 1
ATOM 1404 C C . GLY A 1 185 ? -17.161 -17.057 -13.026 1.00 72.00 185 GLY A C 1
ATOM 1405 O O . GLY A 1 185 ? -16.700 -17.767 -12.139 1.00 72.00 185 GLY A O 1
ATOM 1406 N N . SER A 1 186 ? -16.557 -16.911 -14.198 1.00 62.81 186 SER A N 1
ATOM 1407 C CA . SER A 1 186 ? -15.174 -17.333 -14.419 1.00 62.81 186 SER A CA 1
ATOM 1408 C C . SER A 1 186 ? -14.286 -16.097 -14.425 1.00 62.81 186 SER A C 1
ATOM 1410 O O . SER A 1 186 ? -14.672 -15.034 -14.919 1.00 62.81 186 SER A O 1
ATOM 1412 N N . ALA A 1 187 ? -13.113 -16.197 -13.811 1.00 57.91 187 ALA A N 1
ATOM 1413 C CA . ALA A 1 187 ? -12.111 -15.157 -13.931 1.00 57.91 187 ALA A CA 1
ATOM 1414 C C . ALA A 1 187 ? -11.491 -15.261 -15.331 1.00 57.91 187 ALA A C 1
ATOM 1416 O O . ALA A 1 187 ? -10.695 -16.148 -15.555 1.00 57.91 187 ALA A O 1
ATOM 1417 N N . ASP A 1 188 ? -11.800 -14.389 -16.292 1.00 50.56 188 ASP A N 1
ATOM 1418 C CA . ASP A 1 188 ? -11.152 -14.468 -17.623 1.00 50.56 188 ASP A CA 1
ATOM 1419 C C . ASP A 1 188 ? -9.611 -14.363 -17.562 1.00 50.56 188 ASP A C 1
ATOM 1421 O O . ASP A 1 188 ? -8.916 -14.758 -18.496 1.00 50.56 188 ASP A O 1
ATOM 1425 N N . ARG A 1 189 ? -9.076 -13.797 -16.471 1.00 60.53 189 ARG A N 1
ATOM 1426 C CA . ARG A 1 189 ? -7.652 -13.626 -16.139 1.00 60.53 189 ARG A CA 1
ATOM 1427 C C . ARG A 1 189 ? -7.469 -13.657 -14.624 1.00 60.53 189 ARG A C 1
ATOM 1429 O O . ARG A 1 189 ? -8.460 -13.748 -13.907 1.00 60.53 189 ARG A O 1
ATOM 1436 N N . ASP A 1 190 ? -6.236 -13.518 -14.146 1.00 53.34 190 ASP A N 1
ATOM 1437 C CA . ASP A 1 190 ? -5.964 -13.426 -12.714 1.00 53.34 190 ASP A CA 1
ATOM 1438 C C . ASP A 1 190 ? -6.722 -12.256 -12.068 1.00 53.34 190 ASP A C 1
ATOM 1440 O O . ASP A 1 190 ? -6.676 -11.114 -12.553 1.00 53.34 190 ASP A O 1
ATOM 1444 N N . VAL A 1 191 ? -7.420 -12.545 -10.973 1.00 71.38 191 VAL A N 1
ATOM 1445 C CA . VAL A 1 191 ? -8.247 -11.578 -10.241 1.00 71.38 191 VAL A CA 1
ATOM 1446 C C . VAL A 1 191 ? -7.931 -11.660 -8.757 1.00 71.38 191 VAL A C 1
ATOM 1448 O O . VAL A 1 191 ? -7.976 -12.741 -8.176 1.00 71.38 191 VAL A O 1
ATOM 1451 N N . ALA A 1 192 ? -7.685 -10.511 -8.130 1.00 76.25 192 ALA A N 1
ATOM 1452 C CA . ALA A 1 192 ? -7.726 -10.405 -6.677 1.00 76.25 192 ALA A CA 1
ATOM 1453 C C . ALA A 1 192 ? -9.156 -10.061 -6.241 1.00 76.25 192 ALA A C 1
ATOM 1455 O O . ALA A 1 192 ? -9.711 -9.050 -6.674 1.00 76.25 192 ALA A O 1
ATOM 1456 N N . LEU A 1 193 ? -9.756 -10.909 -5.408 1.00 78.81 193 LEU A N 1
ATOM 1457 C CA . LEU A 1 193 ? -10.999 -10.638 -4.689 1.00 78.81 193 LEU A CA 1
ATOM 1458 C C . LEU A 1 193 ? -10.661 -10.087 -3.315 1.00 78.81 193 LEU A C 1
ATOM 1460 O O . LEU A 1 193 ? -9.995 -10.761 -2.533 1.00 78.81 193 LEU A O 1
ATOM 1464 N N . VAL A 1 194 ? -11.157 -8.896 -3.013 1.00 81.31 194 VAL A N 1
ATOM 1465 C CA . VAL A 1 194 ? -10.911 -8.226 -1.737 1.00 81.31 194 VAL A CA 1
ATOM 1466 C C . VAL A 1 194 ? -12.240 -7.973 -1.081 1.00 81.31 194 VAL A C 1
ATOM 1468 O O . VAL A 1 194 ? -13.040 -7.196 -1.594 1.00 81.31 194 VAL A O 1
ATOM 1471 N N . CYS A 1 195 ? -12.489 -8.622 0.046 1.00 80.44 195 CYS A N 1
ATOM 1472 C CA . CYS A 1 195 ? -13.694 -8.363 0.816 1.00 80.44 195 CYS A CA 1
ATOM 1473 C C . CYS A 1 195 ? -13.520 -7.058 1.590 1.00 80.44 195 CYS A C 1
ATOM 1475 O O . CYS A 1 195 ? -12.654 -6.961 2.457 1.00 80.44 195 CYS A O 1
ATOM 1477 N N . ILE A 1 196 ? -14.332 -6.053 1.273 1.00 76.25 196 ILE A N 1
ATOM 1478 C CA . ILE A 1 196 ? -14.265 -4.736 1.916 1.00 76.25 196 ILE A CA 1
ATOM 1479 C C . ILE A 1 196 ? -15.232 -4.660 3.094 1.00 76.25 196 ILE A C 1
ATOM 1481 O O . ILE A 1 196 ? -14.868 -4.136 4.138 1.00 76.25 196 ILE A O 1
ATOM 1485 N N . ALA A 1 197 ? -16.435 -5.215 2.955 1.00 73.06 197 ALA A N 1
ATOM 1486 C CA . ALA A 1 197 ? -17.451 -5.189 4.004 1.00 73.06 197 ALA A CA 1
ATOM 1487 C C . ALA A 1 197 ? -18.379 -6.403 3.902 1.00 73.06 197 ALA A C 1
ATOM 1489 O O . ALA A 1 197 ? -18.565 -6.955 2.818 1.00 73.06 197 ALA A O 1
ATOM 1490 N N . GLY A 1 198 ? -18.996 -6.783 5.021 1.00 81.56 198 GLY A N 1
ATOM 1491 C CA . GLY A 1 198 ? -19.859 -7.961 5.091 1.00 81.56 198 GLY A CA 1
ATOM 1492 C C . GLY A 1 198 ? -19.076 -9.274 5.140 1.00 81.56 198 GLY A C 1
ATOM 1493 O O . GLY A 1 198 ? -17.873 -9.278 5.399 1.00 81.56 198 GLY A O 1
ATOM 1494 N N . SER A 1 199 ? -19.759 -10.394 4.929 1.00 83.75 199 SER A N 1
ATOM 1495 C CA . SER A 1 199 ? -19.140 -11.722 4.950 1.00 83.75 199 SER A CA 1
ATOM 1496 C C . SER A 1 199 ? -19.805 -12.672 3.961 1.00 83.75 199 SER A C 1
ATOM 1498 O O . SER A 1 199 ? -20.897 -12.408 3.452 1.00 83.75 199 SER A O 1
ATOM 1500 N N . GLY A 1 200 ? -19.133 -13.775 3.648 1.00 88.56 200 GLY A N 1
ATOM 1501 C CA . GLY A 1 200 ? -19.653 -14.772 2.727 1.00 88.56 200 GLY A CA 1
ATOM 1502 C C . GLY A 1 200 ? -18.696 -15.924 2.479 1.00 88.56 200 GLY A C 1
ATOM 1503 O O . GLY A 1 200 ? -17.726 -16.119 3.208 1.00 88.56 200 GLY A O 1
ATOM 1504 N N . THR A 1 201 ? -18.959 -16.680 1.422 1.00 89.94 201 THR A N 1
ATOM 1505 C CA . THR A 1 201 ? -18.111 -17.793 0.993 1.00 89.94 201 THR A CA 1
ATOM 1506 C C . THR A 1 201 ? -17.696 -17.629 -0.461 1.00 89.94 201 THR A C 1
ATOM 1508 O O . THR A 1 201 ? -18.439 -17.098 -1.289 1.00 89.94 201 THR A O 1
ATOM 1511 N N . LEU A 1 202 ? -16.478 -18.069 -0.759 1.00 87.62 202 LEU A N 1
ATOM 1512 C CA . LEU A 1 202 ? -15.929 -18.212 -2.098 1.00 87.62 202 LEU A CA 1
ATOM 1513 C C . LEU A 1 202 ? -15.737 -19.699 -2.364 1.00 87.62 202 LEU A C 1
ATOM 1515 O O . LEU A 1 202 ? -14.929 -20.342 -1.704 1.00 87.62 202 LEU A O 1
ATOM 1519 N N . GLU A 1 203 ? -16.439 -20.232 -3.348 1.00 87.88 203 GLU A N 1
ATOM 1520 C CA . GLU A 1 203 ? -16.244 -21.593 -3.832 1.00 87.88 203 GLU A CA 1
ATOM 1521 C C . GLU A 1 203 ? -15.506 -21.548 -5.165 1.00 87.88 203 GLU A C 1
ATOM 1523 O O . GLU A 1 203 ? -15.948 -20.883 -6.104 1.00 87.88 203 GLU A O 1
ATOM 1528 N N . LEU A 1 204 ? -14.379 -22.250 -5.253 1.00 80.62 204 LEU A N 1
ATOM 1529 C CA . LEU A 1 204 ? -13.600 -22.399 -6.477 1.00 80.62 204 LEU A CA 1
ATOM 1530 C C . LEU A 1 204 ? -13.932 -23.732 -7.130 1.00 80.62 204 LEU A C 1
ATOM 1532 O O . LEU A 1 204 ? -13.719 -24.792 -6.544 1.00 80.62 204 LEU A O 1
ATOM 1536 N N . THR A 1 205 ? -14.424 -23.684 -8.363 1.00 67.50 205 THR A N 1
ATOM 1537 C CA . THR A 1 205 ? -14.639 -24.875 -9.183 1.00 67.50 205 THR A CA 1
ATOM 1538 C C . THR A 1 205 ? -13.412 -25.069 -10.069 1.00 67.50 205 THR A C 1
ATOM 1540 O O . THR A 1 205 ? -13.151 -24.295 -10.990 1.00 67.50 205 THR A O 1
ATOM 1543 N N . SER A 1 206 ? -12.616 -26.088 -9.753 1.00 56.47 206 SER A N 1
ATOM 1544 C CA . SER A 1 206 ? -11.528 -26.544 -10.615 1.00 56.47 206 SER A CA 1
ATOM 1545 C C . SER A 1 206 ? -12.110 -27.081 -11.927 1.00 56.47 206 SER A C 1
ATOM 1547 O O . SER A 1 206 ? -13.063 -27.854 -11.907 1.00 56.47 206 SER A O 1
ATOM 1549 N N . THR A 1 207 ? -11.531 -26.709 -13.071 1.00 48.19 207 THR A N 1
ATOM 1550 C CA . THR A 1 207 ? -11.825 -27.341 -14.372 1.00 48.19 207 THR A CA 1
ATOM 1551 C C . THR A 1 207 ? -11.188 -28.728 -14.514 1.00 48.19 207 THR A C 1
ATOM 1553 O O . THR A 1 207 ? -11.478 -29.436 -15.475 1.00 48.19 207 THR A O 1
ATOM 1556 N N . ASN A 1 208 ? -10.344 -29.133 -13.560 1.00 45.66 208 ASN A N 1
ATOM 1557 C CA . ASN A 1 208 ? -9.823 -30.487 -13.433 1.00 45.66 208 ASN A CA 1
ATOM 1558 C C . ASN A 1 208 ? -10.560 -31.193 -12.285 1.00 45.66 208 ASN A C 1
ATOM 1560 O O . ASN A 1 208 ? -10.299 -30.902 -11.117 1.00 45.66 208 ASN A O 1
ATOM 1564 N N . ASP A 1 209 ? -11.436 -32.140 -12.625 1.00 42.94 209 ASP A N 1
ATOM 1565 C CA . ASP A 1 209 ? -12.298 -32.949 -11.737 1.00 42.94 209 ASP A CA 1
ATOM 1566 C C . ASP A 1 209 ? -11.562 -33.798 -10.663 1.00 42.94 209 ASP A C 1
ATOM 1568 O O . ASP A 1 209 ? -12.148 -34.701 -10.068 1.00 42.94 209 ASP A O 1
ATOM 1572 N N . ALA A 1 210 ? -10.271 -33.558 -10.412 1.00 43.66 210 ALA A N 1
ATOM 1573 C CA . ALA A 1 210 ? -9.443 -34.346 -9.497 1.00 43.66 210 ALA A CA 1
ATOM 1574 C C . ALA A 1 210 ? -9.263 -33.725 -8.100 1.00 43.66 210 ALA A C 1
ATOM 1576 O O . ALA A 1 210 ? -9.006 -34.472 -7.161 1.00 43.66 210 ALA A O 1
ATOM 1577 N N . ASP A 1 211 ? -9.445 -32.411 -7.937 1.00 43.38 211 ASP A N 1
ATOM 1578 C CA . ASP A 1 211 ? -9.403 -31.751 -6.627 1.00 43.38 211 ASP A CA 1
ATOM 1579 C C . ASP A 1 211 ? -10.763 -31.113 -6.349 1.00 43.38 211 ASP A C 1
ATOM 1581 O O . ASP A 1 211 ? -11.198 -30.194 -7.047 1.00 43.38 211 ASP A O 1
ATOM 1585 N N . GLY A 1 212 ? -11.462 -31.650 -5.347 1.00 45.38 212 GLY A N 1
ATOM 1586 C CA . GLY A 1 212 ? -12.749 -31.138 -4.887 1.00 45.38 212 GLY A CA 1
ATOM 1587 C C . GLY A 1 212 ? -12.686 -29.631 -4.639 1.00 45.38 212 GLY A C 1
ATOM 1588 O O . GLY A 1 212 ? -11.686 -29.120 -4.136 1.00 45.38 212 GLY A O 1
ATOM 1589 N N . GLY A 1 213 ? -13.748 -28.924 -5.031 1.00 55.38 213 GLY A N 1
ATOM 1590 C CA . GLY A 1 213 ? -13.803 -27.467 -4.970 1.00 55.38 213 GLY A CA 1
ATOM 1591 C C . GLY A 1 213 ? -13.357 -26.920 -3.613 1.00 55.38 213 GLY A C 1
ATOM 1592 O O . GLY A 1 213 ? -13.795 -27.380 -2.559 1.00 55.38 213 GLY A O 1
ATOM 1593 N N . SER A 1 214 ? -12.454 -25.944 -3.648 1.00 69.81 214 SER A N 1
ATOM 1594 C CA . SER A 1 214 ? -11.970 -25.258 -2.453 1.00 69.81 214 SER A CA 1
ATOM 1595 C C . SER A 1 214 ? -12.994 -24.200 -2.055 1.00 69.81 214 SER A C 1
ATOM 1597 O O . SER A 1 214 ? -13.274 -23.284 -2.828 1.00 69.81 214 SER A O 1
ATOM 1599 N N . ALA A 1 215 ? -13.561 -24.340 -0.857 1.00 79.31 215 ALA A N 1
ATOM 1600 C CA . ALA A 1 215 ? -14.369 -23.305 -0.229 1.00 79.31 215 ALA A CA 1
ATOM 1601 C C . ALA A 1 215 ? -13.488 -22.480 0.716 1.00 79.31 215 ALA A C 1
ATOM 1603 O O . ALA A 1 215 ? -12.786 -23.034 1.565 1.00 79.31 215 ALA A O 1
ATOM 1604 N N . ALA A 1 216 ? -13.528 -21.161 0.571 1.00 85.00 216 ALA A N 1
ATOM 1605 C CA . ALA A 1 216 ? -12.829 -20.208 1.416 1.00 85.00 216 ALA A CA 1
ATOM 1606 C C . ALA A 1 216 ? -13.820 -19.208 2.022 1.00 85.00 216 ALA A C 1
ATOM 1608 O O . ALA A 1 216 ? -14.801 -18.814 1.389 1.00 85.00 216 ALA A O 1
ATOM 1609 N N . GLU A 1 217 ? -13.561 -18.786 3.255 1.00 87.56 217 GLU A N 1
ATOM 1610 C CA . GLU A 1 217 ? -14.370 -17.765 3.914 1.00 87.56 217 GLU A CA 1
ATOM 1611 C C . GLU A 1 217 ? -13.968 -16.365 3.426 1.00 87.56 217 GLU A C 1
ATOM 1613 O O . GLU A 1 217 ? -12.784 -16.033 3.286 1.00 87.56 217 GLU A O 1
ATOM 1618 N N . LEU A 1 218 ? -14.976 -15.539 3.157 1.00 82.69 218 LEU A N 1
ATOM 1619 C CA . LEU A 1 218 ? -14.831 -14.128 2.836 1.00 82.69 218 LEU A CA 1
ATOM 1620 C C . LEU A 1 218 ? -15.223 -13.322 4.069 1.00 82.69 218 LEU A C 1
ATOM 1622 O O . LEU A 1 218 ? -16.385 -13.288 4.466 1.00 82.69 218 LEU A O 1
ATOM 1626 N N . ALA A 1 219 ? -14.236 -12.662 4.658 1.00 80.81 219 ALA A N 1
ATOM 1627 C CA . ALA A 1 219 ? -14.410 -11.724 5.760 1.00 80.81 219 ALA A CA 1
ATOM 1628 C C . ALA A 1 219 ? -13.734 -10.390 5.418 1.00 80.81 219 ALA A C 1
ATOM 1630 O O . ALA A 1 219 ? -12.816 -10.386 4.589 1.00 80.81 219 ALA A O 1
ATOM 1631 N N . PRO A 1 220 ? -14.121 -9.262 6.037 1.00 75.31 220 PRO A N 1
ATOM 1632 C CA . PRO A 1 220 ? -13.521 -7.967 5.743 1.00 75.31 220 PRO A CA 1
ATOM 1633 C C . PRO A 1 220 ? -11.994 -8.005 5.879 1.00 75.31 220 PRO A C 1
ATOM 1635 O O . PRO A 1 220 ? -11.440 -8.428 6.894 1.00 75.31 220 PRO A O 1
ATOM 1638 N N . GLY A 1 221 ? -11.308 -7.591 4.819 1.00 65.88 221 GLY A N 1
ATOM 1639 C CA . GLY A 1 221 ? -9.857 -7.625 4.678 1.00 65.88 221 GLY A CA 1
ATOM 1640 C C . GLY A 1 221 ? -9.258 -8.949 4.199 1.00 65.88 221 GLY A C 1
ATOM 1641 O O . GLY A 1 221 ? -8.047 -9.015 3.984 1.00 65.88 221 GLY A O 1
ATOM 1642 N N . SER A 1 222 ? -10.067 -9.987 3.983 1.00 75.31 222 SER A N 1
ATOM 1643 C CA . SER A 1 222 ? -9.613 -11.186 3.274 1.00 75.31 222 SER A CA 1
ATOM 1644 C C . SER A 1 222 ? -9.343 -10.864 1.804 1.00 75.31 222 SER A C 1
ATOM 1646 O O . SER A 1 222 ? -10.097 -10.136 1.152 1.00 75.31 222 SER A O 1
ATOM 1648 N N . THR A 1 223 ? -8.234 -11.400 1.296 1.00 77.31 223 THR A N 1
ATOM 1649 C CA . THR A 1 223 ? -7.831 -11.276 -0.104 1.00 77.31 223 THR A CA 1
ATOM 1650 C C . THR A 1 223 ? -7.622 -12.663 -0.680 1.00 77.31 223 THR A C 1
ATOM 1652 O O . THR A 1 223 ? -6.870 -13.457 -0.117 1.00 77.31 223 THR A O 1
ATOM 1655 N N . HIS A 1 224 ? -8.260 -12.935 -1.813 1.00 78.62 224 HIS A N 1
ATOM 1656 C CA . HIS A 1 224 ? -8.184 -14.219 -2.502 1.00 78.62 224 HIS A CA 1
ATOM 1657 C C . HIS A 1 224 ? -7.707 -14.002 -3.930 1.00 78.62 224 HIS A C 1
ATOM 1659 O O . HIS A 1 224 ? -8.326 -13.262 -4.695 1.00 78.62 224 HIS A O 1
ATOM 1665 N N . LEU A 1 225 ? -6.587 -14.630 -4.279 1.00 75.62 225 LEU A N 1
ATOM 1666 C CA . LEU A 1 225 ? -6.035 -14.592 -5.628 1.00 75.62 225 LEU A CA 1
ATOM 1667 C C . LEU A 1 225 ? -6.614 -15.749 -6.433 1.00 75.62 225 LEU A C 1
ATOM 1669 O O . LEU A 1 225 ? -6.478 -16.915 -6.069 1.00 75.62 225 LEU A O 1
ATOM 1673 N N . LEU A 1 226 ? -7.260 -15.407 -7.534 1.00 76.19 226 LEU A N 1
ATOM 1674 C CA . LEU A 1 226 ? -7.812 -16.347 -8.492 1.00 76.19 226 LEU A CA 1
ATOM 1675 C C . LEU A 1 226 ? -6.903 -16.382 -9.705 1.00 76.19 226 LEU A C 1
ATOM 1677 O O . LEU A 1 226 ? -6.573 -15.323 -10.238 1.00 76.19 226 LEU A O 1
ATOM 1681 N N . ALA A 1 227 ? -6.569 -17.580 -10.169 1.00 68.56 227 ALA A N 1
ATOM 1682 C CA . ALA A 1 227 ? -5.909 -17.753 -11.452 1.00 68.56 227 ALA A CA 1
ATOM 1683 C C . ALA A 1 227 ? -6.869 -17.456 -12.615 1.00 68.56 227 ALA A C 1
ATOM 1685 O O . ALA A 1 227 ? -8.094 -17.589 -12.494 1.00 68.56 227 ALA A O 1
ATOM 1686 N N . ALA A 1 228 ? -6.300 -17.113 -13.767 1.00 66.56 228 ALA A N 1
ATOM 1687 C CA . ALA A 1 228 ? -7.025 -17.079 -15.027 1.00 66.56 228 ALA A CA 1
ATOM 1688 C C . ALA A 1 228 ? -7.827 -18.371 -15.268 1.00 66.56 228 ALA A C 1
ATOM 1690 O O . ALA A 1 228 ? -7.358 -19.487 -15.060 1.00 66.56 228 ALA A O 1
ATOM 1691 N N . HIS A 1 229 ? -9.052 -18.182 -15.734 1.00 70.69 229 HIS A N 1
ATOM 1692 C CA . HIS A 1 229 ? -10.097 -19.163 -16.016 1.00 70.69 229 HIS A CA 1
ATOM 1693 C C . HIS A 1 229 ? -10.640 -19.941 -14.812 1.00 70.69 229 HIS A C 1
ATOM 1695 O O . HIS A 1 229 ? -11.481 -20.822 -14.998 1.00 70.69 229 HIS A O 1
ATOM 1701 N N . ALA A 1 230 ? -10.252 -19.589 -13.580 1.00 74.12 230 ALA A N 1
ATOM 1702 C CA . ALA A 1 230 ? -10.840 -20.184 -12.386 1.00 74.12 230 ALA A CA 1
ATOM 1703 C C . ALA A 1 230 ? -12.345 -19.876 -12.323 1.00 74.12 230 ALA A C 1
ATOM 1705 O O . ALA A 1 230 ? -12.757 -18.707 -12.302 1.00 74.12 230 ALA A O 1
ATOM 1706 N N . ALA A 1 231 ? -13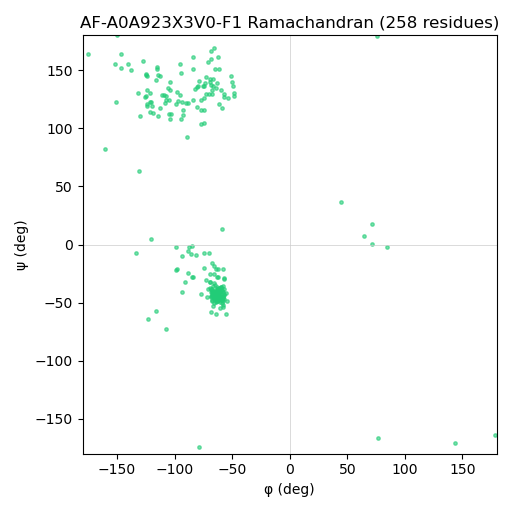.168 -20.926 -12.302 1.00 79.12 231 ALA A N 1
ATOM 1707 C CA . ALA A 1 231 ? -14.588 -20.789 -12.029 1.00 79.12 231 ALA A CA 1
ATOM 1708 C C . ALA A 1 231 ? -14.780 -20.529 -10.535 1.00 79.12 231 ALA A C 1
ATOM 1710 O O . ALA A 1 231 ? -14.125 -21.140 -9.687 1.00 79.12 231 ALA A O 1
ATOM 1711 N N . ARG A 1 232 ? -15.661 -19.585 -10.218 1.00 84.94 232 ARG A N 1
ATOM 1712 C CA . ARG A 1 232 ? -15.970 -19.212 -8.847 1.00 84.94 232 ARG A CA 1
ATOM 1713 C C . ARG A 1 232 ? -17.455 -18.997 -8.644 1.00 84.94 232 ARG A C 1
ATOM 1715 O O . ARG A 1 232 ? -18.151 -18.503 -9.535 1.00 84.94 232 ARG A O 1
ATOM 1722 N N . VAL A 1 233 ? -17.898 -19.263 -7.428 1.00 85.50 233 VAL A N 1
ATOM 1723 C CA . VAL A 1 233 ? -19.192 -18.829 -6.915 1.00 85.50 233 VAL A CA 1
ATOM 1724 C C . VAL A 1 233 ? -18.942 -18.078 -5.623 1.00 85.50 233 VAL A C 1
ATOM 1726 O O . VAL A 1 233 ? -18.242 -18.564 -4.739 1.00 85.50 233 VAL A O 1
ATOM 1729 N N . VAL A 1 234 ? -19.475 -16.865 -5.538 1.00 85.62 234 VAL A N 1
ATOM 1730 C CA . VAL A 1 234 ? -19.426 -16.062 -4.321 1.00 85.62 234 VAL A CA 1
ATOM 1731 C C . VAL A 1 234 ? -20.825 -15.946 -3.744 1.00 85.62 234 VAL A C 1
ATOM 1733 O O . VAL A 1 234 ? -21.745 -15.552 -4.459 1.00 85.62 234 VAL A O 1
ATOM 1736 N N . THR A 1 235 ? -20.973 -16.255 -2.460 1.00 86.62 235 THR A N 1
ATOM 1737 C CA . THR A 1 235 ? -22.256 -16.243 -1.750 1.00 86.62 235 THR A CA 1
ATOM 1738 C C . THR A 1 235 ? -22.178 -15.288 -0.571 1.00 86.62 235 THR A C 1
ATOM 1740 O O . THR A 1 235 ? -21.316 -15.446 0.290 1.00 86.62 235 THR A O 1
ATOM 1743 N N . ALA A 1 236 ? -23.068 -14.298 -0.520 1.00 85.38 236 ALA A N 1
ATOM 1744 C CA . ALA A 1 236 ? -23.153 -13.364 0.597 1.00 85.38 236 ALA A CA 1
ATOM 1745 C C . ALA A 1 236 ? -23.891 -13.973 1.798 1.00 85.38 236 ALA A C 1
ATOM 1747 O O . ALA A 1 236 ? -24.918 -14.632 1.633 1.00 85.38 236 ALA A O 1
ATOM 1748 N N . ALA A 1 237 ? -23.404 -13.697 3.006 1.00 85.50 237 ALA A N 1
ATOM 1749 C CA . ALA A 1 237 ? -24.090 -14.017 4.255 1.00 85.50 237 ALA A CA 1
ATOM 1750 C C . ALA A 1 237 ? -25.212 -13.002 4.569 1.00 85.50 237 ALA A C 1
ATOM 1752 O O . ALA A 1 237 ? -25.500 -12.098 3.781 1.00 85.50 237 ALA A O 1
ATOM 1753 N N . ASP A 1 238 ? -25.832 -13.121 5.746 1.00 79.06 238 ASP A N 1
ATOM 1754 C CA . ASP A 1 238 ? -27.015 -12.342 6.153 1.00 79.06 238 ASP A CA 1
ATOM 1755 C C . ASP A 1 238 ? -26.785 -10.820 6.231 1.00 79.06 238 ASP A C 1
ATOM 1757 O O . ASP A 1 238 ? -27.732 -10.040 6.155 1.00 79.06 238 ASP A O 1
ATOM 1761 N N . ALA A 1 239 ? -25.531 -10.379 6.359 1.00 74.31 239 ALA A N 1
ATOM 1762 C CA . ALA A 1 239 ? -25.160 -8.963 6.375 1.00 74.31 239 ALA A CA 1
ATOM 1763 C C . ALA A 1 239 ? -24.918 -8.370 4.970 1.00 74.31 239 ALA A C 1
ATOM 1765 O O . ALA A 1 239 ? -24.631 -7.179 4.850 1.00 74.31 239 ALA A O 1
ATOM 1766 N N . GLY A 1 240 ? -25.022 -9.182 3.911 1.00 80.00 240 GLY A N 1
ATOM 1767 C CA . GLY A 1 240 ? -24.556 -8.820 2.573 1.00 80.00 240 GLY A CA 1
ATOM 1768 C C . GLY A 1 240 ? -23.031 -8.894 2.458 1.00 80.00 240 GLY A C 1
ATOM 1769 O O . GLY A 1 240 ? -22.331 -9.242 3.412 1.00 80.00 240 GLY A O 1
ATOM 1770 N N . LEU A 1 241 ? -22.510 -8.600 1.266 1.00 79.25 241 LEU A N 1
ATOM 1771 C CA . LEU A 1 241 ? -21.084 -8.727 0.966 1.00 79.25 241 LEU A CA 1
ATOM 1772 C C . LEU A 1 241 ? -20.641 -7.727 -0.103 1.00 79.25 241 LEU A C 1
ATOM 1774 O O . LEU A 1 241 ? -21.137 -7.761 -1.228 1.00 79.25 241 LEU A O 1
ATOM 1778 N N . THR A 1 242 ? -19.663 -6.885 0.226 1.00 77.75 242 THR A N 1
ATOM 1779 C CA . THR A 1 242 ? -18.997 -5.964 -0.705 1.00 77.75 242 THR A CA 1
ATOM 1780 C C . THR A 1 242 ? -17.591 -6.456 -0.997 1.00 77.75 242 THR A C 1
ATOM 1782 O O . THR A 1 242 ? -16.768 -6.614 -0.093 1.00 77.75 242 THR A O 1
ATOM 1785 N N . LEU A 1 243 ? -17.297 -6.641 -2.278 1.00 80.56 243 LEU A N 1
ATOM 1786 C CA . LEU A 1 243 ? -16.020 -7.115 -2.785 1.00 80.56 243 LEU A CA 1
ATOM 1787 C C . LEU A 1 243 ? -15.473 -6.128 -3.800 1.00 80.56 243 LEU A C 1
ATOM 1789 O O . LEU A 1 243 ? -16.216 -5.565 -4.594 1.00 80.56 243 LEU A O 1
ATOM 1793 N N . VAL A 1 244 ? -14.159 -5.993 -3.858 1.00 79.12 244 VAL A N 1
ATOM 1794 C CA . VAL A 1 244 ? -13.487 -5.393 -5.004 1.00 79.12 244 VAL A CA 1
ATOM 1795 C C . VAL A 1 244 ? -12.767 -6.492 -5.764 1.00 79.12 244 VAL A C 1
ATOM 1797 O O . VAL A 1 244 ? -11.931 -7.203 -5.212 1.00 79.12 244 VAL A O 1
ATOM 1800 N N . THR A 1 245 ? -13.116 -6.647 -7.039 1.00 77.38 245 THR A N 1
ATOM 1801 C CA . THR A 1 245 ? -12.374 -7.481 -7.984 1.00 77.38 245 THR A CA 1
ATOM 1802 C C . THR A 1 245 ? -11.363 -6.609 -8.706 1.00 77.38 245 THR A C 1
ATOM 1804 O O . THR A 1 245 ? -11.761 -5.761 -9.505 1.00 77.38 245 THR A O 1
ATOM 1807 N N . VAL A 1 246 ? -10.075 -6.813 -8.455 1.00 73.31 246 VAL A N 1
ATOM 1808 C CA . VAL A 1 246 ? -8.988 -6.104 -9.143 1.00 73.31 246 VAL A CA 1
ATOM 1809 C C . VAL A 1 246 ? -8.473 -6.983 -10.277 1.00 73.31 246 VAL A C 1
ATOM 1811 O O . VAL A 1 246 ? -8.079 -8.129 -10.047 1.00 73.31 246 VAL A O 1
ATOM 1814 N N . HIS A 1 247 ? -8.495 -6.467 -11.506 1.00 70.06 247 HIS A N 1
ATOM 1815 C CA . HIS A 1 247 ? -8.005 -7.187 -12.679 1.00 70.06 247 HIS A CA 1
ATOM 1816 C C . HIS A 1 247 ? -6.584 -6.748 -13.019 1.00 70.06 247 HIS A C 1
ATOM 1818 O O . HIS A 1 247 ? -6.332 -5.560 -13.207 1.00 70.06 247 HIS A O 1
ATOM 1824 N N . ARG A 1 248 ? -5.672 -7.705 -13.230 1.00 57.56 248 ARG A N 1
ATOM 1825 C CA . ARG A 1 248 ? -4.281 -7.375 -13.585 1.00 57.56 248 ARG A CA 1
ATOM 1826 C C . ARG A 1 248 ? -4.142 -6.662 -14.943 1.00 57.56 248 ARG A C 1
ATOM 1828 O O . ARG A 1 248 ? -3.123 -6.020 -15.158 1.00 57.56 248 ARG A O 1
ATOM 1835 N N . ARG A 1 249 ? -5.119 -6.760 -15.872 1.00 51.69 249 ARG A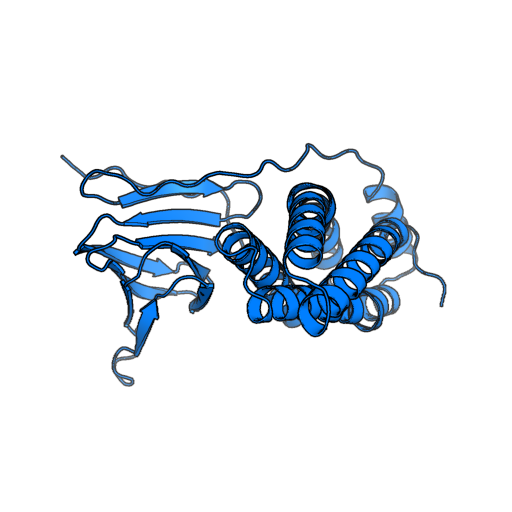 N 1
ATOM 1836 C CA . ARG A 1 249 ? -5.053 -6.182 -17.244 1.00 51.69 249 ARG A CA 1
ATOM 1837 C C . ARG A 1 249 ? -6.434 -6.026 -17.921 1.00 51.69 249 ARG A C 1
ATOM 1839 O O . ARG A 1 249 ? -6.796 -6.902 -18.717 1.00 51.69 249 ARG A O 1
ATOM 1846 N N . ARG A 1 250 ? -7.212 -4.962 -17.661 1.00 53.53 250 ARG A N 1
ATOM 1847 C CA . ARG A 1 250 ? -8.509 -4.741 -18.353 1.00 53.53 250 ARG A CA 1
ATOM 1848 C C . ARG A 1 250 ? -8.794 -3.275 -18.712 1.00 53.53 250 ARG A C 1
ATOM 1850 O O . ARG A 1 250 ? -8.319 -2.381 -18.040 1.00 53.53 250 ARG A O 1
ATOM 1857 N N . SER A 1 251 ? -9.627 -3.064 -19.735 1.00 41.41 251 SER A N 1
ATOM 1858 C CA . SER A 1 251 ? -10.519 -1.896 -19.880 1.00 41.41 251 SER A CA 1
ATOM 1859 C C . SER A 1 251 ? -11.828 -2.131 -19.087 1.00 41.41 251 SER A C 1
ATOM 1861 O O . SER A 1 251 ? -12.124 -3.288 -18.790 1.00 41.41 251 SER A O 1
ATOM 1863 N N . PRO A 1 252 ? -12.634 -1.107 -18.745 1.00 41.03 252 PRO A N 1
ATOM 1864 C CA . PRO A 1 252 ? -13.767 -1.226 -17.811 1.00 41.03 252 PRO A CA 1
ATOM 1865 C C . PRO A 1 252 ? -14.751 -2.377 -18.109 1.00 41.03 252 PRO A C 1
ATOM 1867 O O . PRO A 1 252 ? -15.016 -2.709 -19.265 1.00 41.03 252 PRO A O 1
ATOM 1870 N N . MET A 1 253 ? -15.303 -3.000 -17.058 1.00 39.88 253 MET A N 1
ATOM 1871 C CA . MET A 1 253 ? -16.282 -4.091 -17.174 1.00 39.88 253 MET A CA 1
ATOM 1872 C C . MET A 1 253 ? -17.699 -3.566 -17.435 1.00 39.88 253 MET A C 1
ATOM 1874 O O . MET A 1 253 ? -18.166 -2.675 -16.734 1.00 39.88 253 MET A O 1
ATOM 1878 N N . HIS A 1 254 ? -18.415 -4.184 -18.379 1.00 40.16 254 HIS A N 1
ATOM 1879 C CA . HIS A 1 254 ? -19.861 -4.019 -18.526 1.00 40.16 254 HIS A CA 1
ATOM 1880 C C . HIS A 1 254 ? -20.587 -5.110 -17.736 1.00 40.16 254 HIS A C 1
ATOM 1882 O O . HIS A 1 254 ? -20.458 -6.293 -18.047 1.00 40.16 254 HIS A O 1
ATOM 1888 N N . LEU A 1 255 ? -21.339 -4.710 -16.711 1.00 38.31 255 LEU A N 1
ATOM 1889 C CA . LEU A 1 255 ? -22.270 -5.591 -16.013 1.00 38.31 255 LEU A CA 1
ATOM 1890 C C . LEU A 1 255 ? -23.584 -5.621 -16.797 1.00 38.31 255 LEU A C 1
ATOM 1892 O O . LEU A 1 255 ? -24.166 -4.571 -17.072 1.00 38.31 255 LEU A O 1
ATOM 1896 N N . ALA A 1 256 ? -24.036 -6.814 -17.180 1.00 41.00 256 ALA A N 1
ATOM 1897 C CA . ALA A 1 256 ? -25.371 -6.982 -17.733 1.00 41.00 256 ALA A CA 1
ATOM 1898 C C . ALA A 1 256 ? -26.398 -6.767 -16.614 1.00 41.00 256 ALA A C 1
ATOM 1900 O O . ALA A 1 256 ? -26.274 -7.347 -15.534 1.00 41.00 256 ALA A O 1
ATOM 1901 N N . ALA A 1 257 ? -27.395 -5.919 -16.869 1.00 30.39 257 ALA A N 1
ATOM 1902 C CA . ALA A 1 257 ? -28.539 -5.776 -15.979 1.00 30.39 257 ALA A CA 1
ATOM 1903 C C . ALA A 1 257 ? -29.289 -7.118 -15.872 1.00 30.39 257 ALA A C 1
ATOM 1905 O O . ALA A 1 257 ? -29.270 -7.894 -16.835 1.00 30.39 257 ALA A O 1
ATOM 1906 N N . PRO A 1 258 ? -29.956 -7.401 -14.738 1.00 31.25 258 PRO A N 1
ATOM 1907 C CA . PRO A 1 258 ? -30.794 -8.585 -14.628 1.00 31.25 258 PRO A CA 1
ATOM 1908 C C . PRO A 1 258 ? -31.855 -8.555 -15.731 1.00 31.25 258 PRO A C 1
ATOM 1910 O O . PRO A 1 258 ? -32.561 -7.559 -15.898 1.00 31.25 258 PRO A O 1
ATOM 1913 N N . SER A 1 259 ? -31.941 -9.641 -16.499 1.00 37.78 259 SER A N 1
ATOM 1914 C CA . SER A 1 259 ? -33.041 -9.861 -17.431 1.00 37.78 259 SER A CA 1
ATOM 1915 C C . SER A 1 259 ? -34.346 -9.855 -16.636 1.00 37.78 259 SER A C 1
ATOM 1917 O O . SER A 1 259 ? -34.511 -10.672 -15.730 1.00 37.78 259 SER A O 1
ATOM 1919 N N . THR A 1 260 ? -35.221 -8.899 -16.946 1.00 41.59 260 THR A N 1
ATOM 1920 C CA . THR A 1 260 ? -36.595 -8.812 -16.428 1.00 41.59 260 THR A CA 1
ATOM 1921 C C . THR A 1 260 ? -37.431 -10.011 -16.831 1.00 41.59 260 THR A C 1
ATOM 1923 O O . THR A 1 260 ? -37.293 -10.416 -18.011 1.00 41.59 260 THR A O 1
#

Nearest PDB structures (foldseek):
  1uij-assembly2_E  TM=8.744E-01  e=2.588E-04  Glycine max
  5fli-assembly1_L  TM=7.518E-01  e=6.992E-04  Streptomyces sp. FLA
  3smh-assembly2_B  TM=6.312E-01  e=3.809E-04  Arachis hypogaea
  1ipj-assembly1_B  TM=5.450E-01  e=2.449E-04  Glycine max
  4zxc-assembly2_Y  TM=6.823E-01  e=9.896E-03  Pseudomonas sp. WBC-3